Protein AF-A0A2S2QK83-F1 (afdb_monomer)

Secondary structure (DSSP, 8-state):
-PPPPSEE-TTSSSEE--S----EEEE------TT--EEEEEEEP-STTTS--GGG---HHHHTTT-EEEEE----HHHHH---SBTTB-S-HHHHHHHHHHHHHHHHGGGGTEEEEEEEEEEETHHHHHHHHHHTSGGGTTT-SEEEEES--TTSTTTS-S-HHHHHHHHHHHTT---SSHHHHHHHHHHS-HHHHHHHHTTT--

Radius of gyration: 18.05 Å; Cα contacts (8 Å, |Δi|>4): 424; chains: 1; bounding box: 42×38×53 Å

Solvent-accessible surface area (backbone atoms only — not comparable to full-atom values): 11152 Å² total; per-residue (Å²): 134,68,49,34,33,50,21,67,31,95,86,68,82,50,74,42,59,32,90,82,15,87,38,70,48,82,42,59,54,84,85,86,64,93,86,54,69,22,44,27,41,37,37,33,52,30,47,66,56,38,44,64,41,40,84,81,62,83,56,62,75,52,22,75,67,63,23,31,36,33,31,37,36,45,48,23,38,65,83,9,48,50,23,72,78,41,89,93,38,63,34,51,49,20,59,52,38,45,46,52,50,48,50,50,42,41,76,50,31,53,85,65,39,25,25,46,79,38,22,31,36,23,20,34,33,36,10,4,9,48,36,49,50,44,72,76,32,79,88,42,64,88,45,53,65,48,72,48,62,38,83,36,35,66,83,37,85,69,48,54,78,91,53,46,63,56,56,34,51,52,51,30,53,75,70,71,28,70,58,99,42,73,68,56,22,51,52,45,57,70,71,51,55,69,65,62,56,51,63,52,38,71,80,72,70,122

Nearest PDB structures (foldseek):
  5oj6-assembly1_A  TM=9.599E-01  e=4.722E-18  Homo sapiens
  7mp4-assembly8_H  TM=9.398E-01  e=8.426E-18  Epiphyas postvittana
  5thm-assembly1_A  TM=9.264E-01  e=1.603E-17  Drosophila melanogaster
  3vkf-assembly2_A  TM=9.448E-01  e=4.487E-17  Rattus norvegicus
  1k4y-assembly1_A  TM=9.506E-01  e=1.732E-16  Oryctolagus cuniculus

pLDDT: mean 92.8, std 8.16, range [45.31, 98.62]

Organism: NCBI:txid143950

InterPro domains:
  IPR002018 Carboxylesterase, type B [PF00135] (2-203)
  IPR019819 Carboxylesterase type B, conserved site [PS00941] (19-29)
  IPR029058 Alpha/Beta hydrolase fold [G3DSA:3.40.50.1820] (1-206)
  IPR029058 Alpha/Beta hydrolase fold [SSF53474] (1-200)

Sequence (206 aa):
YGPPCPQLSPDGNGIIG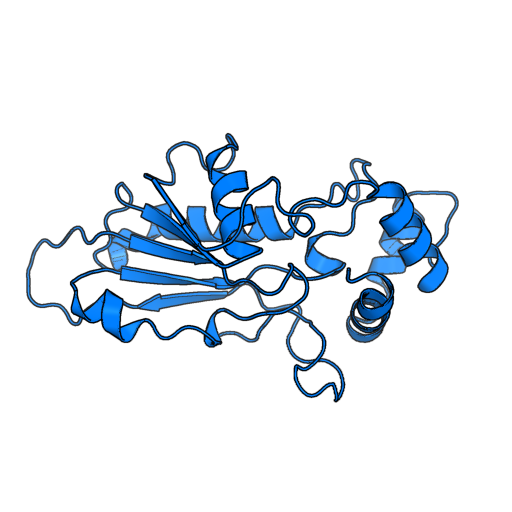SEDCLFLNVFTPLAKQNNSNLPVFVWIHGGGFHSGSALQYGPYHLVKNNMIVVTIQYRLGSLGWLTSNFKDLPGNVGLFDMRAAVKWVNEYINYFNGDPERIVLSGQGSGASAATLMAMSDFTKGMISGIFAMSGSPLSAFAVDPEPKNTYSNMTTLLGCEQSSSLETIRCLQMLSTQSVINSDSKFQV

Mean predicted aligned error: 4.22 Å

Structure (mmCIF, N/CA/C/O backbone):
data_AF-A0A2S2QK83-F1
#
_entry.id   AF-A0A2S2QK83-F1
#
loop_
_atom_site.group_PDB
_atom_site.id
_atom_site.type_symbol
_atom_site.label_atom_id
_atom_site.label_alt_id
_atom_site.label_comp_id
_atom_site.label_asym_id
_atom_site.label_entity_id
_atom_site.label_seq_id
_atom_site.pdbx_PDB_ins_code
_atom_site.Cartn_x
_atom_site.Cartn_y
_atom_site.Cartn_z
_atom_site.occupancy
_atom_site.B_iso_or_equiv
_atom_site.auth_seq_id
_atom_site.auth_comp_id
_atom_site.auth_asym_id
_atom_site.auth_atom_id
_atom_site.pdbx_PDB_model_num
ATOM 1 N N . TYR A 1 1 ? -12.931 -12.619 1.834 1.00 86.38 1 TYR A N 1
ATOM 2 C CA . TYR A 1 1 ? -11.636 -12.000 1.510 1.00 86.38 1 TYR A CA 1
ATOM 3 C C . TYR A 1 1 ? -11.540 -11.842 0.008 1.00 86.38 1 TYR A C 1
ATOM 5 O O . TYR A 1 1 ? -11.893 -12.787 -0.689 1.00 86.38 1 TYR A O 1
ATOM 13 N N . GLY A 1 2 ? -11.110 -10.676 -0.474 1.00 92.50 2 GLY A N 1
ATOM 14 C CA . GLY A 1 2 ? -10.733 -10.512 -1.880 1.00 92.50 2 GLY A CA 1
ATOM 15 C C . GLY A 1 2 ? -9.416 -11.233 -2.205 1.00 92.50 2 GLY A C 1
ATOM 16 O O . GLY A 1 2 ? -8.691 -11.616 -1.276 1.00 92.50 2 GLY A O 1
ATOM 17 N N . PRO A 1 3 ? -9.100 -11.439 -3.494 1.00 96.12 3 PRO A N 1
ATOM 18 C CA . PRO A 1 3 ? -7.823 -12.015 -3.905 1.00 96.12 3 PRO A CA 1
ATOM 19 C C . PRO A 1 3 ? -6.648 -11.086 -3.533 1.00 96.12 3 PRO A C 1
ATOM 21 O O . PRO A 1 3 ? -6.842 -9.883 -3.334 1.00 96.12 3 PRO A O 1
ATOM 24 N N . PRO A 1 4 ? -5.415 -11.612 -3.414 1.00 97.06 4 PRO A N 1
ATOM 25 C CA . PRO A 1 4 ? -4.228 -10.765 -3.382 1.00 97.06 4 PRO A CA 1
ATOM 26 C C . PRO A 1 4 ? -4.029 -10.048 -4.721 1.00 97.06 4 PRO A C 1
ATOM 28 O O . PRO A 1 4 ? -4.500 -10.518 -5.759 1.00 97.06 4 PRO A O 1
ATOM 31 N N . CYS A 1 5 ? -3.289 -8.939 -4.702 1.00 98.12 5 CYS A N 1
ATOM 32 C CA . CYS A 1 5 ? -2.813 -8.329 -5.941 1.00 98.12 5 CYS A CA 1
ATOM 33 C C . CYS A 1 5 ? -1.801 -9.246 -6.644 1.00 98.12 5 CYS A C 1
ATOM 35 O O . CYS A 1 5 ? -1.173 -10.072 -5.964 1.00 98.12 5 CYS A O 1
ATOM 37 N N . PRO A 1 6 ? -1.646 -9.127 -7.978 1.00 97.50 6 PRO A N 1
ATOM 38 C CA . PRO A 1 6 ? -0.831 -10.044 -8.759 1.00 97.50 6 PRO A CA 1
ATOM 39 C C . PRO A 1 6 ? 0.610 -10.061 -8.259 1.00 97.50 6 PRO A C 1
ATOM 41 O O . PRO A 1 6 ? 1.216 -9.009 -8.061 1.00 97.50 6 PRO A O 1
ATOM 44 N N . GLN A 1 7 ? 1.134 -11.257 -8.023 1.00 96.06 7 GLN A N 1
ATOM 45 C CA . GLN A 1 7 ? 2.475 -11.473 -7.486 1.00 96.06 7 GLN A CA 1
ATOM 46 C C . GLN A 1 7 ? 2.947 -12.893 -7.801 1.00 96.06 7 GLN A C 1
ATOM 48 O O . GLN A 1 7 ? 2.140 -13.775 -8.111 1.00 96.06 7 GLN A O 1
ATOM 53 N N . LEU A 1 8 ? 4.251 -13.131 -7.685 1.00 93.81 8 LEU A N 1
ATOM 54 C CA . LEU A 1 8 ? 4.794 -14.485 -7.755 1.00 93.81 8 LEU A CA 1
ATOM 55 C C . LEU A 1 8 ? 4.247 -15.328 -6.602 1.00 93.81 8 LEU A C 1
ATOM 57 O O . LEU A 1 8 ? 4.143 -14.865 -5.464 1.00 93.81 8 LEU A O 1
ATOM 61 N N . SER A 1 9 ? 3.898 -16.573 -6.905 1.00 90.94 9 SER A N 1
ATOM 62 C CA . SER A 1 9 ? 3.461 -17.522 -5.894 1.00 90.94 9 SER A CA 1
ATOM 63 C C . SER A 1 9 ? 4.592 -17.778 -4.888 1.00 90.94 9 SER A C 1
ATOM 65 O O . SER A 1 9 ? 5.737 -17.960 -5.309 1.00 90.94 9 SER A O 1
ATOM 67 N N . PRO A 1 10 ? 4.311 -17.847 -3.573 1.00 84.94 10 PRO A N 1
ATOM 68 C CA . PRO A 1 10 ? 5.330 -18.135 -2.562 1.00 84.94 10 PRO A CA 1
ATOM 69 C C . PRO A 1 10 ? 6.070 -19.466 -2.760 1.00 84.94 10 PRO A C 1
ATOM 71 O O . PRO A 1 10 ? 7.199 -19.610 -2.302 1.00 84.94 10 PRO A O 1
ATOM 74 N N . ASP A 1 11 ? 5.448 -20.441 -3.428 1.00 86.25 11 ASP A N 1
ATOM 75 C CA . ASP A 1 11 ? 6.056 -21.733 -3.770 1.00 86.25 11 ASP A CA 1
ATOM 76 C C . ASP A 1 11 ? 6.866 -21.702 -5.082 1.00 86.25 11 ASP A C 1
ATOM 78 O O . ASP A 1 11 ? 7.409 -22.723 -5.497 1.00 86.25 11 ASP A O 1
ATOM 82 N N . GLY A 1 12 ? 6.944 -20.541 -5.741 1.00 80.81 12 GLY A N 1
ATOM 83 C CA . GLY A 1 12 ? 7.630 -20.342 -7.016 1.00 80.81 12 GLY A CA 1
ATOM 84 C C . GLY A 1 12 ? 6.879 -20.879 -8.239 1.00 80.81 12 GLY A C 1
ATOM 85 O O . GLY A 1 12 ? 7.367 -20.723 -9.358 1.00 80.81 12 GLY A O 1
ATOM 86 N N . ASN A 1 13 ? 5.691 -21.470 -8.073 1.00 84.25 13 ASN A N 1
ATOM 87 C CA . ASN A 1 13 ? 4.960 -22.136 -9.154 1.00 84.25 13 ASN A CA 1
ATOM 88 C C . ASN A 1 13 ? 4.002 -21.187 -9.887 1.00 84.25 13 ASN A C 1
ATOM 90 O O . ASN A 1 13 ? 2.798 -21.425 -9.979 1.00 84.25 13 ASN A O 1
ATOM 94 N N . GLY A 1 14 ? 4.547 -20.106 -10.443 1.00 89.88 14 GLY A N 1
ATOM 95 C CA . GLY A 1 14 ? 3.805 -19.162 -11.280 1.00 89.88 14 GLY A CA 1
ATOM 96 C C . GLY A 1 14 ? 3.303 -17.936 -10.524 1.00 89.88 14 GLY A C 1
ATOM 97 O O . GLY A 1 14 ? 3.955 -17.454 -9.600 1.00 89.88 14 GLY A O 1
ATOM 98 N N . ILE A 1 15 ? 2.170 -17.391 -10.966 1.00 93.31 15 ILE A N 1
ATOM 99 C CA . ILE A 1 15 ? 1.588 -16.152 -10.441 1.00 93.31 15 ILE A CA 1
ATOM 100 C C . ILE A 1 15 ? 0.238 -16.438 -9.806 1.00 93.31 15 ILE A C 1
ATOM 102 O O . ILE A 1 15 ? -0.551 -17.237 -10.309 1.00 93.31 15 ILE A O 1
ATOM 106 N N . ILE A 1 16 ? -0.022 -15.740 -8.708 1.00 95.44 16 ILE A N 1
ATOM 107 C CA . ILE A 1 16 ? -1.300 -15.741 -8.005 1.00 95.44 16 ILE A CA 1
ATOM 108 C C . ILE A 1 16 ? -1.876 -14.327 -7.954 1.00 95.44 16 ILE A C 1
ATOM 110 O O . ILE A 1 16 ? -1.157 -13.341 -8.115 1.00 95.44 16 ILE A O 1
ATOM 114 N N . GLY A 1 17 ? -3.170 -14.234 -7.653 1.00 96.00 17 GLY A N 1
ATOM 115 C CA . GLY A 1 17 ? -3.865 -12.964 -7.462 1.00 96.00 17 GLY A CA 1
ATOM 116 C C . GLY A 1 17 ? -4.645 -12.493 -8.684 1.00 96.00 17 GLY A C 1
ATOM 117 O O . GLY A 1 17 ? -4.816 -13.224 -9.657 1.00 96.00 17 GLY A O 1
ATOM 118 N N . SER A 1 18 ? -5.172 -11.277 -8.587 1.00 97.44 18 SER A N 1
ATOM 119 C CA . SER A 1 18 ? -6.015 -10.627 -9.596 1.00 97.44 18 SER A CA 1
ATOM 120 C C . SER A 1 18 ? -5.720 -9.132 -9.611 1.00 97.44 18 SER A C 1
ATOM 122 O O . SER A 1 18 ? -5.428 -8.576 -8.560 1.00 97.44 18 SER A O 1
ATOM 124 N N . GLU A 1 19 ? -5.812 -8.460 -10.760 1.00 97.56 19 GLU A N 1
ATOM 125 C CA . GLU A 1 19 ? -5.751 -6.987 -10.794 1.00 97.56 19 GLU A CA 1
ATOM 126 C C . GLU A 1 19 ? -6.958 -6.343 -10.095 1.00 97.56 19 GLU A C 1
ATOM 128 O O . GLU A 1 19 ? -6.837 -5.268 -9.508 1.00 97.56 19 GLU A O 1
ATOM 133 N N . ASP A 1 20 ? -8.097 -7.041 -10.062 1.00 98.12 20 ASP A N 1
ATOM 134 C CA . ASP A 1 20 ? -9.201 -6.718 -9.160 1.00 98.12 20 ASP A CA 1
ATOM 135 C C . ASP A 1 20 ? -8.871 -7.226 -7.746 1.00 98.12 20 ASP A C 1
ATOM 137 O O . ASP A 1 20 ? -9.292 -8.312 -7.343 1.00 98.12 20 ASP A O 1
ATOM 141 N N . CYS A 1 21 ? -8.026 -6.479 -7.028 1.00 98.31 21 CYS A N 1
ATOM 142 C CA . CYS A 1 21 ? -7.519 -6.838 -5.697 1.00 98.31 21 CYS A CA 1
ATOM 143 C C . CYS A 1 21 ? -7.703 -5.768 -4.619 1.00 98.31 21 CYS A C 1
ATOM 145 O O . CYS A 1 21 ? -7.339 -6.015 -3.468 1.00 98.31 21 CYS A O 1
ATOM 147 N N . LEU A 1 22 ? -8.247 -4.592 -4.943 1.00 98.50 22 LEU A N 1
ATOM 148 C CA . LEU A 1 22 ? -8.358 -3.471 -4.003 1.00 98.50 22 LEU A CA 1
ATOM 149 C C . LEU A 1 22 ? -9.520 -3.664 -3.018 1.00 98.50 22 LEU A C 1
ATOM 151 O O . LEU A 1 22 ? -10.522 -2.955 -3.034 1.00 98.50 22 LEU A O 1
ATOM 155 N N . PHE A 1 23 ? -9.354 -4.647 -2.136 1.00 98.19 23 PHE A N 1
ATOM 156 C CA . PHE A 1 23 ? -10.279 -5.002 -1.071 1.00 98.19 23 PHE A CA 1
ATOM 157 C C . PHE A 1 23 ? -9.683 -4.683 0.302 1.00 98.19 23 PHE A C 1
ATOM 159 O O . PHE A 1 23 ? -8.468 -4.659 0.505 1.00 98.19 23 PHE A O 1
ATOM 166 N N . LEU A 1 24 ? -10.565 -4.524 1.283 1.00 98.38 24 LEU A N 1
ATOM 167 C CA . LEU A 1 24 ? -10.221 -4.506 2.699 1.00 98.38 24 LEU A CA 1
ATOM 168 C C . LEU A 1 24 ? -11.145 -5.449 3.468 1.00 98.38 24 LEU A C 1
ATOM 170 O O . LEU A 1 24 ? -12.244 -5.769 3.013 1.00 98.38 24 LEU A O 1
ATOM 174 N N . ASN A 1 25 ? -10.700 -5.898 4.636 1.00 97.69 25 ASN A N 1
ATOM 175 C CA . ASN A 1 25 ? -11.515 -6.689 5.558 1.00 97.69 25 ASN A CA 1
ATOM 176 C C . ASN A 1 25 ? -11.633 -5.930 6.875 1.00 97.69 25 ASN A C 1
ATOM 178 O O . ASN A 1 25 ? -10.626 -5.421 7.365 1.00 97.69 25 ASN A O 1
ATOM 182 N N . VAL A 1 26 ? -12.834 -5.891 7.449 1.00 97.19 26 VAL A N 1
ATOM 183 C CA . VAL A 1 26 ? -13.102 -5.262 8.747 1.00 97.19 26 VAL A CA 1
ATOM 184 C C . VAL A 1 26 ? -13.453 -6.343 9.758 1.00 97.19 26 VAL A C 1
ATOM 186 O O . VAL A 1 26 ? -14.357 -7.147 9.533 1.00 97.19 26 VAL A O 1
ATOM 189 N N . PHE A 1 27 ? -12.752 -6.345 10.885 1.00 96.38 27 PHE A N 1
ATOM 190 C CA . PHE A 1 27 ? -12.992 -7.249 11.999 1.00 96.38 27 PHE A CA 1
ATOM 191 C C . PHE A 1 27 ? -13.331 -6.436 13.238 1.00 96.38 27 PHE A C 1
ATOM 193 O O . PHE A 1 27 ? -12.545 -5.600 13.679 1.00 96.38 27 PHE A O 1
ATOM 200 N N . THR A 1 28 ? -14.508 -6.692 13.796 1.00 93.88 28 THR A N 1
ATOM 201 C CA . THR A 1 28 ? -15.067 -5.950 14.927 1.00 93.88 28 THR A CA 1
ATOM 202 C C . THR A 1 28 ? -15.511 -6.935 16.014 1.00 93.88 28 THR A C 1
ATOM 204 O O . THR A 1 28 ? -15.938 -8.048 15.681 1.00 93.88 28 THR A O 1
ATOM 207 N N . PRO A 1 29 ? -15.366 -6.606 17.310 1.00 90.81 29 PRO A N 1
ATOM 208 C CA . PRO A 1 29 ? -15.845 -7.468 18.385 1.00 90.81 29 PRO A CA 1
ATOM 209 C C . PRO A 1 29 ? -17.369 -7.633 18.327 1.00 90.81 29 PRO A C 1
ATOM 211 O O . PRO A 1 29 ? -18.103 -6.710 17.978 1.00 90.81 29 PRO A O 1
ATOM 214 N N . LEU A 1 30 ? -17.859 -8.818 18.709 1.00 80.75 30 LEU A N 1
ATOM 215 C CA . LEU A 1 30 ? -19.296 -9.069 18.837 1.00 80.75 30 LEU A CA 1
ATOM 216 C C . LEU A 1 30 ? -19.862 -8.149 19.926 1.00 80.75 30 LEU A C 1
ATOM 218 O O . LEU A 1 30 ? -19.470 -8.244 21.090 1.00 80.75 30 LEU A O 1
ATOM 222 N N . ALA A 1 31 ? -20.751 -7.244 19.519 1.00 65.06 31 ALA A N 1
ATOM 223 C CA . ALA A 1 31 ? -21.251 -6.144 20.329 1.00 65.06 31 ALA A CA 1
ATOM 224 C C . ALA A 1 31 ? -21.718 -6.594 21.726 1.00 65.06 31 ALA A C 1
ATOM 226 O O . ALA A 1 31 ? -22.702 -7.315 21.883 1.00 65.06 31 ALA A O 1
ATOM 227 N N . LYS A 1 32 ? -21.033 -6.102 22.760 1.00 58.62 32 LYS A N 1
ATOM 228 C CA . LYS A 1 32 ? -21.568 -5.986 24.119 1.00 58.62 32 LYS A CA 1
ATOM 229 C C . LYS A 1 32 ? -21.304 -4.576 24.627 1.00 58.62 32 LYS A C 1
ATOM 231 O O . LYS A 1 32 ? -20.498 -4.421 25.532 1.00 58.62 32 LYS A O 1
ATOM 236 N N . GLN A 1 33 ? -21.934 -3.568 24.022 1.00 56.81 33 GLN A N 1
ATOM 237 C CA . GLN A 1 33 ? -22.392 -2.339 24.690 1.00 56.81 33 GLN A CA 1
ATOM 238 C C . GLN A 1 33 ? -22.900 -1.313 23.672 1.00 56.81 33 GLN A C 1
ATOM 240 O O . GLN A 1 33 ? -22.302 -1.099 22.623 1.00 56.81 33 GLN A O 1
ATOM 245 N N . ASN A 1 34 ? -24.003 -0.660 24.030 1.00 57.28 34 ASN A N 1
ATOM 246 C CA . ASN A 1 34 ? -24.437 0.587 23.415 1.00 57.28 34 ASN A CA 1
ATOM 247 C C . ASN A 1 34 ? -23.357 1.655 23.701 1.00 57.28 34 ASN A C 1
ATOM 249 O O . ASN A 1 34 ? -23.015 1.835 24.868 1.00 57.28 34 ASN A O 1
ATOM 253 N N . ASN A 1 35 ? -22.859 2.349 22.667 1.00 59.59 35 ASN A N 1
ATOM 254 C CA . ASN A 1 35 ? -21.873 3.457 22.706 1.00 59.59 35 ASN A CA 1
ATOM 255 C C . ASN A 1 35 ? -20.370 3.108 22.687 1.00 59.59 35 ASN A C 1
ATOM 257 O O . ASN A 1 35 ? -19.592 3.730 23.411 1.00 59.59 35 ASN A O 1
ATOM 261 N N . SER A 1 36 ? -19.904 2.174 21.860 1.00 70.38 36 SER A N 1
ATOM 262 C CA . SER A 1 36 ? -18.454 1.965 21.729 1.00 70.38 36 SER A CA 1
ATOM 263 C C . SER A 1 36 ? -17.873 2.688 20.509 1.00 70.38 36 SER A C 1
ATOM 265 O O . SER A 1 36 ? -18.043 2.218 19.395 1.00 70.38 36 SER A O 1
ATOM 267 N N . ASN A 1 37 ? -17.154 3.792 20.737 1.00 88.31 37 ASN A N 1
ATOM 268 C CA . ASN A 1 37 ? -16.218 4.422 19.795 1.00 88.31 37 ASN A CA 1
ATOM 269 C C . ASN A 1 37 ? -14.883 3.659 19.855 1.00 88.31 37 ASN A C 1
ATOM 271 O O . ASN A 1 37 ? -13.965 4.061 20.573 1.00 88.31 37 ASN A O 1
ATOM 275 N N . LEU A 1 38 ? -14.779 2.498 19.206 1.00 94.44 38 LEU A N 1
ATOM 276 C CA . LEU A 1 38 ? -13.613 1.613 19.340 1.00 94.44 38 LEU A CA 1
ATOM 277 C C . LEU A 1 38 ? -12.383 2.151 18.594 1.00 94.44 38 LEU A C 1
ATOM 279 O O . LEU A 1 38 ? -12.529 2.725 17.517 1.00 94.44 38 LEU A O 1
ATOM 283 N N . PRO A 1 39 ? -11.160 1.948 19.120 1.00 96.25 39 PRO A N 1
ATOM 284 C CA . PRO A 1 39 ? -9.955 2.326 18.398 1.00 96.25 39 PRO A CA 1
ATOM 285 C C . PRO A 1 39 ? -9.806 1.428 17.165 1.00 96.25 39 PRO A C 1
ATOM 287 O O . PRO A 1 39 ? -10.118 0.231 17.208 1.00 96.25 39 PRO A O 1
ATOM 290 N N . VAL A 1 40 ? -9.319 2.008 16.074 1.00 98.19 40 VAL A N 1
ATOM 291 C CA . VAL A 1 40 ? -9.239 1.346 14.772 1.00 98.19 40 VAL A CA 1
ATOM 292 C C . VAL A 1 40 ? -7.779 1.135 14.408 1.00 98.19 40 VAL A C 1
ATOM 294 O O . VAL A 1 40 ? -6.996 2.076 14.330 1.00 98.19 40 VAL A O 1
ATOM 297 N N . PHE A 1 41 ? -7.413 -0.116 14.169 1.00 98.12 41 PHE A N 1
ATOM 298 C CA . PHE A 1 41 ? -6.076 -0.533 13.784 1.00 98.12 41 PHE A CA 1
ATOM 299 C C . PHE A 1 41 ? -6.078 -0.936 12.310 1.00 98.12 41 PHE A C 1
ATOM 301 O O . PHE A 1 41 ? -6.591 -1.998 11.950 1.00 98.12 41 PHE A O 1
ATOM 308 N N . VAL A 1 42 ? -5.525 -0.082 11.451 1.00 98.50 42 VAL A N 1
ATOM 309 C CA . VAL A 1 42 ? -5.428 -0.328 10.007 1.00 98.50 42 VAL A CA 1
ATOM 310 C C . VAL A 1 42 ? -4.084 -0.978 9.709 1.00 98.50 42 VAL A C 1
ATOM 312 O O . VAL A 1 42 ? -3.040 -0.391 9.961 1.00 98.50 42 VAL A O 1
ATOM 315 N N . TRP A 1 43 ? -4.106 -2.193 9.177 1.00 98.50 43 TRP A N 1
ATOM 316 C CA . TRP A 1 43 ? -2.939 -3.020 8.916 1.00 98.50 43 TRP A CA 1
ATOM 317 C C . TRP A 1 43 ? -2.539 -3.010 7.439 1.00 98.50 43 TRP A C 1
ATOM 319 O O . TRP A 1 43 ? -3.300 -3.461 6.578 1.00 98.50 43 TRP A O 1
ATOM 329 N N . ILE A 1 44 ? -1.311 -2.563 7.182 1.00 98.50 44 ILE A N 1
ATOM 330 C CA . ILE A 1 44 ? -0.604 -2.632 5.904 1.00 98.50 44 ILE A CA 1
ATOM 331 C C . ILE A 1 44 ? 0.367 -3.812 5.962 1.00 98.50 44 ILE A C 1
AT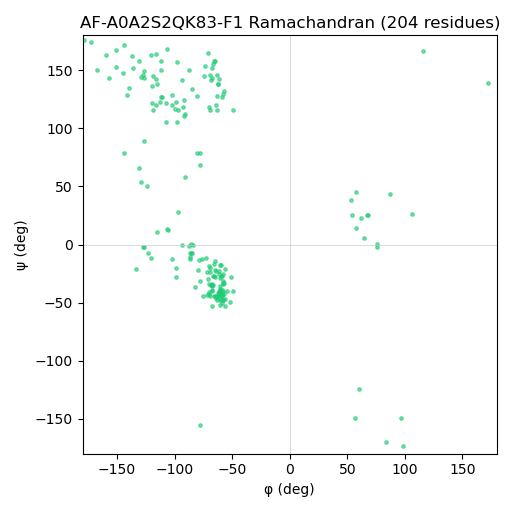OM 333 O O . ILE A 1 44 ? 1.305 -3.829 6.767 1.00 98.50 44 ILE A O 1
ATOM 337 N N . HIS A 1 45 ? 0.154 -4.804 5.101 1.00 98.12 45 HIS A N 1
ATOM 338 C CA . HIS A 1 45 ? 1.042 -5.959 5.039 1.00 98.12 45 HIS A CA 1
ATOM 339 C C . HIS A 1 45 ? 2.442 -5.599 4.519 1.00 98.12 45 HIS A C 1
ATOM 341 O O . HIS A 1 45 ? 2.614 -4.656 3.742 1.00 98.12 45 HIS A O 1
ATOM 347 N N . GLY A 1 46 ? 3.437 -6.379 4.949 1.00 96.94 46 GLY A N 1
ATOM 348 C CA . GLY A 1 46 ? 4.805 -6.330 4.430 1.00 96.94 46 GLY A CA 1
ATOM 349 C C . GLY A 1 46 ? 4.944 -7.043 3.080 1.00 96.94 46 GLY A C 1
ATOM 350 O O . GLY A 1 46 ? 3.961 -7.198 2.361 1.00 96.94 46 GLY A O 1
ATOM 351 N N . GLY A 1 47 ? 6.158 -7.508 2.766 1.00 94.56 47 GLY A N 1
ATOM 352 C CA . GLY A 1 47 ? 6.457 -8.244 1.525 1.00 94.56 47 GLY A CA 1
ATOM 353 C C . GLY A 1 47 ? 7.236 -7.445 0.476 1.00 94.56 47 GLY A C 1
ATOM 354 O O . GLY A 1 47 ? 7.108 -7.693 -0.720 1.00 94.56 47 GLY A O 1
ATOM 355 N N . GLY A 1 48 ? 8.015 -6.447 0.914 1.00 94.12 48 GLY A N 1
ATOM 356 C CA . GLY A 1 48 ? 8.943 -5.703 0.054 1.00 94.12 48 GLY A CA 1
ATOM 357 C C . GLY A 1 48 ? 8.258 -4.954 -1.088 1.00 94.12 48 GLY A C 1
ATOM 358 O O . GLY A 1 48 ? 8.883 -4.724 -2.116 1.00 94.12 48 GLY A O 1
ATOM 359 N N . PHE A 1 49 ? 6.965 -4.646 -0.933 1.00 95.69 49 PHE A N 1
ATOM 360 C CA . PHE A 1 49 ? 6.110 -4.017 -1.944 1.00 95.69 49 PHE A CA 1
ATOM 361 C C . PHE A 1 49 ? 5.849 -4.832 -3.224 1.00 95.69 49 PHE A C 1
ATOM 363 O O . PHE A 1 49 ? 5.173 -4.340 -4.127 1.00 95.69 49 PHE A O 1
ATOM 370 N N . HIS A 1 50 ? 6.305 -6.082 -3.298 1.00 94.00 50 HIS A N 1
ATOM 371 C CA . HIS A 1 50 ? 6.125 -6.965 -4.457 1.00 94.00 50 HIS A CA 1
ATOM 372 C C . HIS A 1 50 ? 5.360 -8.256 -4.134 1.00 94.00 50 HIS A C 1
ATOM 374 O O . HIS A 1 50 ? 4.949 -8.975 -5.041 1.00 94.00 50 HIS A O 1
ATOM 380 N N . SER A 1 51 ? 5.150 -8.550 -2.852 1.00 94.88 51 SER A N 1
ATOM 381 C CA . SER A 1 51 ? 4.379 -9.698 -2.383 1.00 94.88 51 SER A CA 1
ATOM 382 C C . SER A 1 51 ? 3.591 -9.354 -1.116 1.00 94.88 51 SER A C 1
ATOM 384 O O . SER A 1 51 ? 3.756 -8.284 -0.529 1.00 94.88 51 SER A O 1
ATOM 386 N N . GLY A 1 52 ? 2.720 -10.266 -0.695 1.00 96.06 52 GLY A N 1
ATOM 387 C CA . GLY A 1 52 ? 1.933 -10.167 0.528 1.00 96.06 52 GLY A CA 1
ATOM 388 C C . GLY A 1 52 ? 0.431 -10.078 0.277 1.00 96.06 52 GLY A C 1
ATOM 389 O O . GLY A 1 52 ? -0.041 -9.913 -0.850 1.00 96.06 52 GLY A O 1
ATOM 390 N N . SER A 1 53 ? -0.334 -10.263 1.351 1.00 96.94 53 SER A N 1
ATOM 391 C CA . SER A 1 53 ? -1.791 -10.208 1.308 1.00 96.94 53 SER A CA 1
ATOM 392 C C . SER A 1 53 ? -2.387 -9.900 2.675 1.00 96.94 53 SER A C 1
ATOM 394 O O . SER A 1 53 ? -1.963 -10.447 3.694 1.00 96.94 53 SER A O 1
ATOM 396 N N . ALA A 1 54 ? -3.472 -9.128 2.687 1.00 95.50 54 ALA A N 1
ATOM 397 C CA . ALA A 1 54 ? -4.335 -8.917 3.847 1.00 95.50 54 ALA A CA 1
ATOM 398 C C . ALA A 1 54 ? -4.799 -10.232 4.513 1.00 95.50 54 ALA A C 1
ATOM 400 O O . ALA A 1 54 ? -5.032 -10.267 5.719 1.00 95.50 54 ALA A O 1
ATOM 401 N N . LEU A 1 55 ? -4.895 -11.322 3.743 1.00 92.81 55 LEU A N 1
ATOM 402 C CA . LEU A 1 55 ? -5.274 -12.660 4.213 1.00 92.81 55 LEU A CA 1
ATOM 403 C C . LEU A 1 55 ? -4.278 -13.302 5.189 1.00 92.81 55 LEU A C 1
ATOM 405 O O . LEU A 1 55 ? -4.659 -14.202 5.932 1.00 92.81 55 LEU A O 1
ATOM 409 N N . GLN A 1 56 ? -3.014 -12.874 5.189 1.00 92.31 56 GLN A N 1
ATOM 410 C CA . GLN A 1 56 ? -1.956 -13.504 5.989 1.00 92.31 56 GLN A CA 1
ATOM 411 C C . GLN A 1 56 ? -2.078 -13.206 7.492 1.00 92.31 56 GLN A C 1
ATOM 413 O O . GLN A 1 56 ? -1.384 -13.822 8.299 1.00 92.31 56 GLN A O 1
ATOM 418 N N . TYR A 1 57 ? -2.939 -12.261 7.881 1.00 87.56 57 TYR A N 1
ATOM 419 C CA . TYR A 1 57 ? -2.945 -11.689 9.223 1.00 87.56 57 TYR A CA 1
ATOM 420 C C . TYR A 1 57 ? -4.270 -11.948 9.938 1.00 87.56 57 TYR A C 1
ATOM 422 O O . TYR A 1 57 ? -5.331 -11.463 9.545 1.00 87.56 57 TYR A O 1
ATOM 430 N N . GLY A 1 58 ? -4.192 -12.717 11.025 1.00 88.06 58 GLY A N 1
ATOM 431 C CA . GLY A 1 58 ? -5.329 -13.029 11.884 1.00 88.06 58 GLY A CA 1
ATOM 432 C C . GLY A 1 58 ? -5.631 -11.893 12.876 1.00 88.06 58 GLY A C 1
ATOM 433 O O . GLY A 1 58 ? -4.746 -11.499 13.633 1.00 88.06 58 GLY A O 1
ATOM 434 N N . PRO A 1 59 ? -6.878 -11.401 12.964 1.00 92.94 59 PRO A N 1
ATOM 435 C CA . PRO A 1 59 ? -7.240 -10.246 13.797 1.00 92.94 59 PRO A CA 1
ATOM 436 C C . PRO A 1 59 ? -7.586 -10.620 15.250 1.00 92.94 59 PRO A C 1
ATOM 438 O O . PRO A 1 59 ? -7.809 -9.742 16.083 1.00 92.94 59 PRO A O 1
ATOM 441 N N . TYR A 1 60 ? -7.673 -11.921 15.559 1.00 91.69 60 TYR A N 1
ATOM 442 C CA . TYR A 1 60 ? -8.352 -12.457 16.744 1.00 91.69 60 TYR A CA 1
ATOM 443 C C . TYR A 1 60 ? -7.909 -11.812 18.063 1.00 91.69 60 TYR A C 1
ATOM 445 O O . TYR A 1 60 ? -8.745 -11.381 18.858 1.00 91.69 60 TYR A O 1
ATOM 453 N N . HIS A 1 61 ? -6.599 -11.717 18.297 1.00 92.50 61 HIS A N 1
ATOM 454 C CA . HIS A 1 61 ? -6.071 -11.211 19.563 1.00 92.50 61 HIS A CA 1
ATOM 455 C C . HIS A 1 61 ? -6.338 -9.718 19.770 1.00 92.50 61 HIS A C 1
ATOM 457 O O . HIS A 1 61 ? -6.605 -9.311 20.896 1.00 92.50 61 HIS A O 1
ATOM 463 N N . LEU A 1 62 ? -6.318 -8.909 18.709 1.00 94.19 62 LEU A N 1
ATOM 464 C CA . LEU A 1 62 ? -6.615 -7.477 18.800 1.00 94.19 62 LEU A CA 1
ATOM 465 C C . LEU A 1 62 ? -8.118 -7.240 18.970 1.00 94.19 62 LEU A C 1
ATOM 467 O O . LEU A 1 62 ? -8.531 -6.499 19.858 1.00 94.19 62 LEU A O 1
ATOM 471 N N . VAL A 1 63 ? -8.943 -7.953 18.199 1.00 94.31 63 VAL A N 1
ATOM 472 C CA . VAL A 1 63 ? -10.407 -7.859 18.290 1.00 94.31 63 VAL A CA 1
ATOM 473 C C . VAL A 1 63 ? -10.914 -8.257 19.677 1.00 94.31 63 VAL A C 1
ATOM 475 O O . VAL A 1 63 ? -11.782 -7.586 20.234 1.00 94.31 63 VAL A O 1
ATOM 478 N N . LYS A 1 64 ? -10.324 -9.290 20.295 1.00 91.88 64 LYS A N 1
ATOM 479 C CA . LYS A 1 64 ? -10.646 -9.711 21.671 1.00 91.88 64 LYS A CA 1
ATOM 480 C C . LYS A 1 64 ? -10.358 -8.628 22.723 1.00 91.88 64 LYS A C 1
ATOM 482 O O . LYS A 1 64 ? -10.960 -8.658 23.791 1.00 91.88 64 LYS A O 1
ATOM 487 N N . ASN A 1 65 ? -9.475 -7.677 22.423 1.00 91.50 65 ASN A N 1
ATOM 488 C CA . ASN A 1 65 ? -9.138 -6.545 23.288 1.00 91.50 65 ASN A CA 1
ATOM 489 C C . ASN A 1 65 ? -9.918 -5.265 22.924 1.00 91.50 65 ASN A C 1
ATOM 491 O O . ASN A 1 65 ? -9.441 -4.163 23.174 1.00 91.50 65 ASN A O 1
ATOM 495 N N . ASN A 1 66 ? -11.126 -5.400 22.359 1.00 91.38 66 ASN A N 1
ATOM 496 C CA . ASN A 1 66 ? -12.008 -4.284 21.996 1.00 91.38 66 ASN A CA 1
ATOM 497 C C . 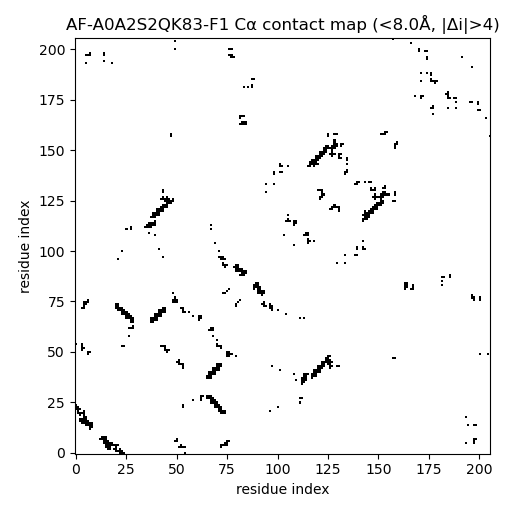ASN A 1 66 ? -11.361 -3.287 21.022 1.00 91.38 66 ASN A C 1
ATOM 499 O O . ASN A 1 66 ? -11.459 -2.075 21.196 1.00 91.38 66 ASN A O 1
ATOM 503 N N . MET A 1 67 ? -10.698 -3.802 19.989 1.00 93.38 67 MET A N 1
ATOM 504 C CA . MET A 1 67 ? -10.173 -2.999 18.886 1.00 93.38 67 MET A CA 1
ATOM 505 C C . MET A 1 67 ? -10.816 -3.443 17.578 1.00 93.38 67 MET A C 1
ATOM 507 O O . MET A 1 67 ? -11.051 -4.635 17.374 1.00 93.38 67 MET A O 1
ATOM 511 N N . ILE A 1 68 ? -11.062 -2.501 16.673 1.00 96.62 68 ILE A N 1
ATOM 512 C CA . ILE A 1 68 ? -11.391 -2.846 15.291 1.00 96.62 68 ILE A CA 1
ATOM 513 C C . ILE A 1 68 ? -10.090 -3.041 14.533 1.00 96.62 68 ILE A C 1
ATOM 515 O O . ILE A 1 68 ? -9.184 -2.217 14.627 1.00 96.62 68 ILE A O 1
ATOM 519 N N . VAL A 1 69 ? -10.002 -4.120 13.765 1.00 98.00 69 VAL A N 1
ATOM 520 C CA . VAL A 1 69 ? -8.873 -4.373 12.870 1.00 98.00 69 VAL A CA 1
ATOM 521 C C . VAL A 1 69 ? -9.362 -4.255 11.440 1.00 98.00 69 VAL A C 1
ATOM 523 O O . VAL A 1 69 ? -10.323 -4.921 11.058 1.00 98.00 69 VAL A O 1
ATOM 526 N N . VAL A 1 70 ? -8.684 -3.438 10.642 1.00 98.38 70 VAL A N 1
ATOM 527 C CA . VAL A 1 70 ? -8.907 -3.351 9.200 1.00 98.38 70 VAL A CA 1
ATOM 528 C C . VAL A 1 70 ? -7.643 -3.797 8.490 1.00 98.38 70 VAL A C 1
ATOM 530 O O . VAL A 1 70 ? -6.601 -3.185 8.664 1.00 98.38 70 VAL A O 1
ATOM 533 N N . THR A 1 71 ? -7.706 -4.844 7.678 1.00 98.44 71 THR A N 1
ATOM 534 C CA . THR A 1 71 ? -6.572 -5.269 6.836 1.00 98.44 71 THR A CA 1
ATOM 535 C C . THR A 1 71 ? -6.821 -4.809 5.408 1.00 98.44 71 THR A C 1
ATOM 537 O O . THR A 1 71 ? -7.892 -5.119 4.877 1.00 98.44 71 THR A O 1
ATOM 540 N N . ILE A 1 72 ? -5.867 -4.121 4.786 1.00 98.50 72 ILE A N 1
ATOM 541 C CA . ILE A 1 72 ? -6.030 -3.554 3.439 1.00 98.50 72 ILE A CA 1
ATOM 542 C C . ILE A 1 72 ? -5.135 -4.264 2.419 1.00 98.50 72 ILE A C 1
ATOM 544 O O . ILE A 1 72 ? -4.053 -4.736 2.770 1.00 98.50 72 ILE A O 1
ATOM 548 N N . GLN A 1 73 ? -5.583 -4.314 1.167 1.00 98.44 73 GLN A N 1
ATOM 549 C CA . GLN A 1 73 ? -4.752 -4.644 0.009 1.00 98.44 73 GLN A CA 1
ATOM 550 C C . GLN A 1 73 ? -4.287 -3.366 -0.697 1.00 98.44 73 GLN A C 1
ATOM 552 O O . GLN A 1 73 ? -4.927 -2.318 -0.599 1.00 98.44 73 GLN A O 1
ATOM 557 N N . TYR A 1 74 ? -3.187 -3.470 -1.434 1.00 98.56 74 TYR A N 1
ATOM 558 C CA . 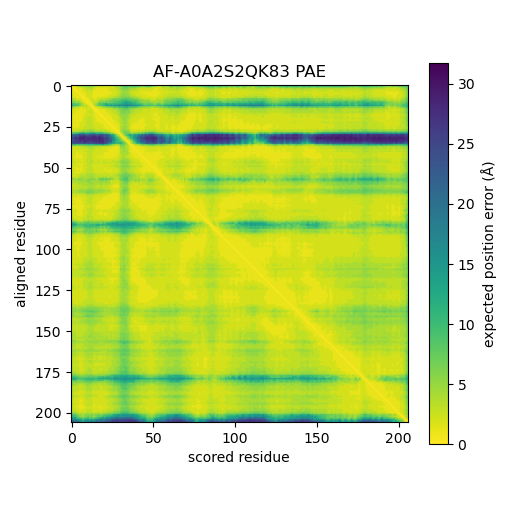TYR A 1 74 ? -2.648 -2.415 -2.290 1.00 98.56 74 TYR A CA 1
ATOM 559 C C . TYR A 1 74 ? -1.888 -3.047 -3.459 1.00 98.56 74 TYR A C 1
ATOM 561 O O . TYR A 1 74 ? -1.386 -4.166 -3.329 1.00 98.56 74 TYR A O 1
ATOM 569 N N . ARG A 1 75 ? -1.798 -2.356 -4.605 1.00 98.38 75 ARG A N 1
ATOM 570 C CA . ARG A 1 75 ? -1.069 -2.879 -5.772 1.00 98.38 75 ARG A CA 1
ATOM 571 C C . ARG A 1 75 ? 0.415 -3.094 -5.468 1.00 98.38 75 ARG A C 1
ATOM 573 O O . ARG A 1 75 ? 1.047 -2.299 -4.774 1.00 98.38 75 ARG A O 1
ATOM 580 N N . LEU A 1 76 ? 0.964 -4.166 -6.032 1.00 97.19 76 LEU A N 1
ATOM 581 C CA . LEU A 1 76 ? 2.322 -4.655 -5.787 1.00 97.19 76 LEU A CA 1
ATOM 582 C C . LEU A 1 76 ? 3.172 -4.596 -7.061 1.00 97.19 76 LEU A C 1
ATOM 584 O O . LEU A 1 76 ? 2.638 -4.478 -8.164 1.00 97.19 76 LEU A O 1
ATOM 588 N N . GLY A 1 77 ? 4.493 -4.687 -6.898 1.00 95.25 77 GLY A N 1
ATOM 589 C CA . GLY A 1 77 ? 5.447 -4.794 -8.003 1.00 95.25 77 GLY A CA 1
ATOM 590 C C . GLY A 1 77 ? 5.345 -3.636 -8.997 1.00 95.25 77 GLY A C 1
ATOM 591 O O . GLY A 1 77 ? 4.955 -2.518 -8.646 1.00 95.25 77 GLY A O 1
ATOM 592 N N . SER A 1 78 ? 5.641 -3.890 -10.266 1.00 95.12 78 SER A N 1
ATOM 593 C CA . SER A 1 78 ? 5.560 -2.843 -11.290 1.00 95.12 78 SER A CA 1
ATOM 594 C C . SER A 1 78 ? 4.160 -2.243 -11.441 1.00 95.12 78 SER A C 1
ATOM 596 O O . SER A 1 78 ? 4.037 -1.064 -11.764 1.00 95.12 78 SER A O 1
ATOM 598 N N . LEU A 1 79 ? 3.100 -2.994 -11.122 1.00 95.88 79 LEU A N 1
ATOM 599 C CA . LEU A 1 79 ? 1.724 -2.482 -11.140 1.00 95.88 79 LEU A CA 1
ATOM 600 C C . LEU A 1 79 ? 1.449 -1.452 -10.030 1.00 95.88 79 LEU A C 1
ATOM 602 O O . LEU A 1 79 ? 0.526 -0.647 -10.156 1.00 95.88 79 LEU A O 1
ATOM 606 N N . GLY A 1 80 ? 2.218 -1.491 -8.939 1.00 96.06 80 GLY A N 1
ATOM 607 C CA . GLY A 1 80 ? 2.092 -0.599 -7.785 1.00 96.06 80 GLY A CA 1
ATOM 608 C C . GLY A 1 80 ? 3.072 0.577 -7.774 1.00 96.06 80 GLY A C 1
ATOM 609 O O . GLY A 1 80 ? 2.767 1.626 -7.197 1.00 96.06 80 GLY A O 1
ATOM 610 N N . TRP A 1 81 ? 4.246 0.413 -8.389 1.00 94.69 81 TRP A N 1
ATOM 611 C CA . TRP A 1 81 ? 5.408 1.256 -8.074 1.00 94.69 81 TRP A CA 1
ATOM 612 C C . TRP A 1 81 ? 6.158 1.804 -9.287 1.00 94.69 81 TRP A C 1
ATOM 614 O O . TRP A 1 81 ? 6.834 2.824 -9.145 1.00 94.69 81 TRP A O 1
ATOM 624 N N . LEU A 1 82 ? 6.020 1.190 -10.470 1.00 93.88 82 LEU A N 1
ATOM 625 C CA . LEU A 1 82 ? 6.750 1.607 -11.668 1.00 93.88 82 LEU A CA 1
ATOM 626 C C . LEU A 1 82 ? 6.462 3.078 -11.994 1.00 93.88 82 LEU A C 1
ATOM 628 O O . LEU A 1 82 ? 5.310 3.518 -12.014 1.00 93.88 82 LEU A O 1
ATOM 632 N N . THR A 1 83 ? 7.516 3.846 -12.255 1.00 92.94 83 THR A N 1
ATOM 633 C CA . THR A 1 83 ? 7.409 5.284 -12.498 1.00 92.94 83 THR A CA 1
ATOM 634 C C . THR A 1 83 ? 8.325 5.730 -13.614 1.00 92.94 83 THR A C 1
ATOM 636 O O . THR A 1 83 ? 9.500 5.397 -13.640 1.00 92.94 83 THR A O 1
ATOM 639 N N . SER A 1 84 ? 7.794 6.549 -14.513 1.00 85.50 84 SER A N 1
ATOM 640 C CA . SER A 1 84 ? 8.601 7.250 -15.514 1.00 85.50 84 SER A CA 1
ATOM 641 C C . SER A 1 84 ? 9.194 8.555 -14.960 1.00 85.50 84 SER A C 1
ATOM 643 O O . SER A 1 84 ? 9.977 9.223 -15.631 1.00 85.50 84 SER A O 1
ATOM 645 N N . ASN A 1 85 ? 8.796 8.945 -13.740 1.00 82.25 85 ASN A N 1
ATOM 646 C CA . ASN A 1 85 ? 9.018 10.264 -13.141 1.00 82.25 85 ASN A CA 1
ATOM 647 C C . ASN A 1 85 ? 8.435 11.435 -13.971 1.00 82.25 85 ASN A C 1
ATOM 649 O O . ASN A 1 85 ? 8.745 12.601 -13.729 1.00 82.25 85 ASN A O 1
ATOM 653 N N . PHE A 1 86 ? 7.573 11.126 -14.945 1.00 81.38 86 PHE A N 1
ATOM 654 C CA . PHE A 1 86 ? 6.765 12.080 -15.699 1.00 81.38 86 PHE A CA 1
ATOM 655 C C . PHE A 1 86 ? 5.298 12.002 -15.270 1.00 81.38 86 PHE A C 1
ATOM 657 O O . PHE A 1 86 ? 4.864 11.074 -14.587 1.00 81.38 86 PHE A O 1
ATOM 664 N N . LYS A 1 87 ? 4.513 12.989 -15.711 1.00 83.56 87 LYS A N 1
ATOM 665 C CA . LYS A 1 87 ? 3.107 13.156 -15.323 1.00 83.56 87 LYS A CA 1
ATOM 666 C C . LYS A 1 87 ? 2.225 11.942 -15.646 1.00 83.56 87 LYS A C 1
ATOM 668 O O . LYS A 1 87 ? 1.289 11.678 -14.899 1.00 83.56 87 LYS A O 1
ATOM 673 N N . ASP A 1 88 ? 2.512 11.227 -16.731 1.00 84.81 88 ASP A N 1
ATOM 674 C CA . ASP A 1 88 ? 1.648 10.150 -17.232 1.00 84.81 88 ASP A CA 1
ATOM 675 C C . ASP A 1 88 ? 1.812 8.829 -16.460 1.00 84.81 88 ASP A C 1
ATOM 677 O O . ASP A 1 88 ? 0.900 8.006 -16.438 1.00 84.81 88 ASP A O 1
ATOM 681 N N . LEU A 1 89 ? 2.954 8.638 -15.789 1.00 88.00 89 LEU A N 1
ATOM 682 C CA . LEU A 1 89 ? 3.214 7.508 -14.896 1.00 88.00 89 LEU A CA 1
ATOM 683 C C . LEU A 1 89 ? 4.066 8.000 -13.713 1.00 88.00 89 LEU A C 1
ATOM 685 O O . LEU A 1 89 ? 5.286 7.808 -13.731 1.00 88.00 89 LEU A O 1
ATOM 689 N N . PRO A 1 90 ? 3.449 8.673 -12.720 1.00 88.06 90 PRO A N 1
ATOM 690 C CA . PRO A 1 90 ? 4.161 9.313 -11.613 1.00 88.06 90 PRO A CA 1
ATOM 691 C C . PRO A 1 90 ? 4.653 8.322 -10.544 1.00 88.06 90 PRO A C 1
ATOM 693 O O . PRO A 1 90 ? 5.486 8.685 -9.715 1.00 88.06 90 PRO A O 1
ATOM 696 N N . GLY A 1 91 ? 4.189 7.068 -10.571 1.00 92.12 91 GLY A N 1
ATOM 697 C CA . GLY A 1 91 ? 4.528 6.043 -9.581 1.00 92.12 91 GLY A CA 1
ATOM 698 C C . GLY A 1 91 ? 3.682 6.094 -8.317 1.00 92.12 91 GLY A C 1
ATOM 699 O O . GLY A 1 91 ? 2.686 6.815 -8.242 1.00 92.12 91 GLY A O 1
ATOM 700 N N . ASN A 1 92 ? 4.106 5.321 -7.312 1.00 94.94 92 ASN A N 1
ATOM 701 C CA . ASN A 1 92 ? 3.508 5.273 -5.972 1.00 94.94 92 ASN A CA 1
ATOM 702 C C . ASN A 1 92 ? 1.998 4.984 -5.953 1.00 94.94 92 ASN A C 1
ATOM 704 O O . ASN A 1 92 ? 1.306 5.344 -4.998 1.00 94.94 92 ASN A O 1
ATOM 708 N N . VAL A 1 93 ? 1.463 4.318 -6.981 1.00 95.88 93 VAL A N 1
ATOM 709 C CA . VAL A 1 93 ? 0.027 4.027 -7.042 1.00 95.88 93 VAL A CA 1
ATOM 710 C C . VAL A 1 93 ? -0.406 3.082 -5.920 1.00 95.88 93 VAL A C 1
ATOM 712 O O . VAL A 1 93 ? -1.510 3.241 -5.409 1.00 95.88 93 VAL A O 1
ATOM 715 N N . GLY A 1 94 ? 0.497 2.226 -5.427 1.00 97.44 94 GLY A N 1
ATOM 716 C CA . GLY A 1 94 ? 0.295 1.450 -4.202 1.00 97.44 94 GLY A CA 1
ATOM 717 C C . GLY A 1 94 ? 0.079 2.319 -2.952 1.00 97.44 94 GLY A C 1
ATOM 718 O O . GLY A 1 94 ? -0.810 2.025 -2.156 1.00 97.44 94 GLY A O 1
ATOM 719 N N . LEU A 1 95 ? 0.800 3.439 -2.788 1.00 97.19 95 LEU A N 1
ATOM 720 C CA . LEU A 1 95 ? 0.531 4.388 -1.690 1.00 97.19 95 LEU A CA 1
ATOM 721 C C . LEU A 1 95 ? -0.823 5.082 -1.863 1.00 97.19 95 LEU A C 1
ATOM 723 O O . LEU A 1 95 ? -1.519 5.334 -0.879 1.00 97.19 95 LEU A O 1
ATOM 727 N N . PHE A 1 96 ? -1.225 5.381 -3.101 1.00 97.19 96 PHE A N 1
ATOM 728 C CA . PHE A 1 96 ? -2.546 5.952 -3.363 1.00 97.19 96 PHE A CA 1
ATOM 729 C C . PHE A 1 96 ? -3.679 4.961 -3.078 1.00 97.19 96 PHE A C 1
ATOM 731 O O . PHE A 1 96 ? -4.717 5.386 -2.569 1.00 97.19 96 PHE A O 1
ATOM 738 N N . ASP A 1 97 ? -3.467 3.664 -3.308 1.00 98.56 97 ASP A N 1
ATOM 739 C CA . ASP A 1 97 ? -4.405 2.612 -2.903 1.00 98.56 97 ASP A CA 1
ATOM 740 C C . ASP A 1 97 ? -4.541 2.559 -1.378 1.00 98.56 97 ASP A C 1
ATOM 742 O O . ASP A 1 97 ? -5.653 2.590 -0.847 1.00 98.56 97 ASP A O 1
ATOM 746 N N . MET A 1 98 ? -3.413 2.568 -0.656 1.00 98.38 98 MET A N 1
ATOM 747 C CA . MET A 1 98 ? -3.417 2.591 0.810 1.00 98.38 98 MET A CA 1
ATOM 748 C C . MET A 1 98 ? -4.138 3.829 1.350 1.00 98.38 98 MET A C 1
ATOM 750 O O . MET A 1 98 ? -4.963 3.723 2.257 1.00 98.38 98 MET A O 1
ATOM 754 N N . ARG A 1 99 ? -3.887 5.006 0.765 1.00 97.94 99 ARG A N 1
ATOM 755 C CA . ARG A 1 99 ? -4.592 6.248 1.105 1.00 97.94 99 ARG A CA 1
ATOM 756 C C . ARG A 1 99 ? -6.092 6.130 0.834 1.00 97.94 99 ARG A C 1
ATOM 758 O O . ARG A 1 99 ? -6.884 6.579 1.659 1.00 97.94 99 ARG A O 1
ATOM 765 N N . ALA A 1 100 ? -6.497 5.554 -0.297 1.00 98.38 100 ALA A N 1
ATOM 766 C CA . ALA A 1 100 ? -7.908 5.351 -0.618 1.00 98.38 100 ALA A CA 1
ATOM 767 C C . ALA A 1 100 ? -8.591 4.441 0.415 1.00 98.38 100 ALA A C 1
ATOM 769 O O . ALA A 1 100 ? -9.685 4.761 0.878 1.00 98.38 100 ALA A O 1
ATOM 770 N N . ALA A 1 101 ? -7.916 3.374 0.851 1.00 98.56 101 ALA A N 1
ATOM 771 C CA . ALA A 1 101 ? -8.410 2.504 1.911 1.00 98.56 101 ALA A CA 1
ATOM 772 C C . ALA A 1 101 ? -8.495 3.229 3.266 1.00 98.56 101 ALA A C 1
ATOM 774 O O . ALA A 1 101 ? -9.514 3.132 3.942 1.00 98.56 101 ALA A O 1
ATOM 775 N N . VAL A 1 102 ? -7.478 4.009 3.652 1.00 98.38 102 VAL A N 1
ATOM 776 C CA . VAL A 1 102 ? -7.502 4.820 4.887 1.00 98.38 102 VAL A CA 1
ATOM 777 C C . VAL A 1 102 ? -8.635 5.844 4.857 1.00 98.38 102 VAL A C 1
ATOM 779 O O . VAL A 1 102 ? -9.342 5.996 5.849 1.00 98.38 102 VAL A O 1
ATOM 782 N N . LYS A 1 103 ? -8.853 6.502 3.715 1.00 98.38 103 LYS A N 1
ATOM 783 C CA . LYS A 1 103 ? -9.977 7.421 3.523 1.00 98.38 103 LYS A CA 1
ATOM 784 C C . LYS A 1 103 ? -11.312 6.698 3.709 1.00 98.38 103 LYS A C 1
ATOM 786 O O . LYS A 1 103 ? -12.165 7.189 4.437 1.00 98.38 103 LYS A O 1
ATOM 791 N N . TRP A 1 104 ? -11.475 5.523 3.100 1.00 98.62 104 TRP A N 1
ATOM 792 C CA . TRP A 1 104 ? -12.675 4.707 3.287 1.00 98.62 104 TRP A CA 1
ATOM 793 C C . TRP A 1 104 ? -12.881 4.348 4.765 1.00 98.62 104 TRP A C 1
ATOM 795 O O . TRP A 1 104 ? -13.977 4.492 5.293 1.00 98.62 104 TRP A O 1
ATOM 805 N N . VAL A 1 105 ? -11.825 3.949 5.477 1.00 98.56 105 VAL A N 1
ATOM 806 C CA . VAL A 1 105 ? -11.922 3.669 6.918 1.00 98.56 105 VAL A CA 1
ATOM 807 C C . VAL A 1 105 ? -12.365 4.920 7.677 1.00 98.56 105 VAL A C 1
ATOM 809 O O . VAL A 1 105 ? -13.309 4.851 8.454 1.00 98.56 105 VAL A O 1
ATOM 812 N N . ASN A 1 106 ? -11.750 6.073 7.425 1.00 97.88 106 ASN A N 1
ATOM 813 C CA . ASN A 1 106 ? -12.119 7.324 8.084 1.00 97.88 106 ASN A CA 1
ATOM 814 C C . ASN A 1 106 ? -13.590 7.718 7.846 1.00 97.88 106 ASN A C 1
ATOM 816 O O . ASN A 1 106 ? -14.257 8.150 8.780 1.00 97.88 106 ASN A O 1
ATOM 820 N N . GLU A 1 107 ? -14.118 7.503 6.639 1.00 97.75 107 GLU A N 1
ATOM 821 C CA . GLU A 1 107 ? -15.504 7.844 6.291 1.00 97.75 107 GLU A CA 1
ATOM 822 C C . GLU A 1 107 ? -16.547 6.836 6.813 1.00 97.75 107 GLU A C 1
ATOM 824 O O . GLU A 1 107 ? -17.676 7.234 7.103 1.00 97.75 107 GLU A O 1
ATOM 829 N N . TYR A 1 108 ? -16.201 5.546 6.934 1.00 98.00 108 TYR A N 1
ATOM 830 C CA . TYR A 1 108 ? -17.192 4.474 7.130 1.00 98.00 108 TYR A CA 1
ATOM 831 C C . TYR A 1 108 ? -16.995 3.603 8.377 1.00 98.00 108 TYR A C 1
ATOM 833 O O . TYR A 1 108 ? -17.849 2.764 8.672 1.00 98.00 108 TYR A O 1
ATOM 841 N N . ILE A 1 109 ? -15.905 3.741 9.136 1.00 97.25 109 ILE A N 1
ATOM 842 C CA . ILE A 1 109 ? -15.644 2.808 10.245 1.00 97.25 10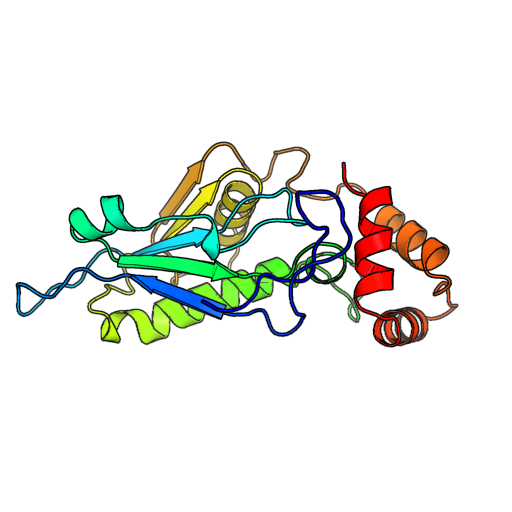9 ILE A CA 1
ATOM 843 C C . ILE A 1 109 ? -16.622 2.959 11.418 1.00 97.25 109 ILE A C 1
ATOM 845 O O . ILE A 1 109 ? -16.825 2.010 12.176 1.00 97.25 109 ILE A O 1
ATOM 849 N N . ASN A 1 110 ? -17.298 4.103 11.529 1.00 94.94 110 ASN A N 1
ATOM 850 C CA . ASN A 1 110 ? -18.371 4.328 12.500 1.00 94.94 110 ASN A CA 1
ATOM 851 C C . ASN A 1 110 ? -19.527 3.321 12.358 1.00 94.94 110 ASN A C 1
ATOM 853 O O . ASN A 1 110 ? -20.065 2.872 13.368 1.00 94.94 110 ASN A O 1
ATOM 857 N N . TYR A 1 111 ? -19.844 2.868 11.139 1.00 93.94 111 TYR A N 1
ATOM 858 C CA . TYR A 1 111 ? -20.842 1.819 10.891 1.00 93.94 111 TYR A CA 1
ATOM 859 C C . TYR A 1 111 ? -20.440 0.455 11.474 1.00 93.94 111 TYR A C 1
ATOM 861 O O . TYR A 1 111 ? -21.279 -0.433 11.612 1.00 93.94 111 TYR A O 1
ATOM 869 N N . PHE A 1 112 ? -19.171 0.292 11.852 1.00 93.75 112 PHE A N 1
ATOM 870 C CA . PHE A 1 112 ? -18.625 -0.899 12.500 1.00 93.75 112 PHE A CA 1
ATOM 871 C C . PHE A 1 112 ? -18.343 -0.682 13.996 1.00 93.75 112 PHE A C 1
ATOM 873 O O . PHE A 1 112 ? -17.696 -1.533 14.613 1.00 93.75 112 PHE A O 1
ATOM 880 N N . ASN A 1 113 ? -18.849 0.416 14.580 1.00 92.94 113 ASN A N 1
ATOM 881 C CA . ASN A 1 113 ? -18.560 0.913 15.934 1.00 92.94 113 ASN A CA 1
ATOM 882 C C . ASN A 1 113 ? -17.115 1.410 16.122 1.00 92.94 113 ASN A C 1
ATOM 884 O O . ASN A 1 113 ? -16.559 1.358 17.218 1.00 92.94 113 ASN A O 1
ATOM 888 N N . GLY A 1 114 ? -16.464 1.841 15.043 1.00 95.44 114 GLY A N 1
ATOM 889 C CA . GLY A 1 114 ? -15.135 2.438 15.096 1.00 95.44 114 GLY A CA 1
ATOM 890 C C . GLY A 1 114 ? -15.183 3.934 15.335 1.00 95.44 114 GLY A C 1
ATOM 891 O O . GLY A 1 114 ? -16.106 4.620 14.907 1.00 95.44 114 GLY A O 1
ATOM 892 N N . ASP A 1 115 ? -14.150 4.438 15.987 1.00 96.06 115 ASP A N 1
ATOM 893 C CA . ASP A 1 115 ? -13.913 5.859 16.167 1.00 96.06 115 ASP A CA 1
ATOM 894 C C . ASP A 1 115 ? -13.028 6.391 15.026 1.00 96.06 115 ASP A C 1
ATOM 896 O O . ASP A 1 115 ? -11.841 6.040 14.971 1.00 96.06 115 ASP A O 1
ATOM 900 N N . PRO A 1 116 ? -13.560 7.218 14.106 1.00 96.56 116 PRO A N 1
ATOM 901 C CA . PRO A 1 116 ? -12.774 7.761 13.001 1.00 96.56 116 PRO A CA 1
ATOM 902 C C . PRO A 1 116 ? -11.665 8.719 13.464 1.00 96.56 116 PRO A C 1
ATOM 904 O O . PRO A 1 116 ? -10.725 8.957 12.707 1.00 96.56 116 PRO A O 1
ATOM 907 N N . GLU A 1 117 ? -11.717 9.225 14.702 1.00 97.12 117 GLU A N 1
ATOM 908 C CA . GLU A 1 117 ? -10.667 10.069 15.287 1.00 97.12 117 GLU A CA 1
ATOM 909 C C . GLU A 1 117 ? -9.536 9.251 15.931 1.00 97.12 117 GLU A C 1
ATOM 911 O O . GLU A 1 117 ? -8.510 9.809 16.322 1.00 97.12 117 GLU A O 1
ATOM 916 N N . ARG A 1 118 ? -9.684 7.922 16.036 1.00 97.25 118 ARG A N 1
ATOM 917 C CA . ARG A 1 118 ? -8.696 7.022 16.662 1.00 97.25 118 ARG A CA 1
ATOM 918 C C . ARG A 1 118 ? -8.241 5.916 15.720 1.00 97.25 118 ARG A C 1
ATOM 920 O O . ARG A 1 118 ? -8.232 4.734 16.076 1.00 97.25 118 ARG A O 1
ATOM 927 N N . ILE A 1 119 ? -7.853 6.321 14.514 1.00 98.38 119 ILE A N 1
ATOM 928 C CA . ILE A 1 119 ? -7.283 5.445 13.490 1.00 98.38 119 ILE A CA 1
ATOM 929 C C . ILE A 1 119 ? -5.760 5.410 13.634 1.00 98.38 119 ILE A C 1
ATOM 931 O O . ILE A 1 119 ? -5.069 6.391 13.356 1.00 98.38 119 ILE A O 1
ATOM 935 N N . VAL A 1 120 ? -5.227 4.252 14.018 1.00 98.12 120 VAL A N 1
ATOM 936 C CA . VAL A 1 120 ? -3.789 3.971 14.019 1.00 98.12 120 VAL A CA 1
ATOM 937 C C . VAL A 1 120 ? -3.436 3.185 12.767 1.00 98.12 120 VAL A C 1
ATOM 939 O O . VAL A 1 120 ? -3.978 2.105 12.521 1.00 98.12 120 VAL A O 1
ATOM 942 N N . LEU A 1 121 ? -2.511 3.732 11.989 1.00 98.06 121 LEU A N 1
ATOM 943 C CA . LEU A 1 121 ? -1.993 3.101 10.788 1.00 98.06 121 LEU A CA 1
ATOM 944 C C . LEU A 1 121 ? -0.751 2.270 11.112 1.00 98.06 121 LEU A C 1
ATOM 946 O O . LEU A 1 121 ? 0.235 2.766 11.653 1.00 98.06 121 LEU A O 1
ATOM 950 N N . SER A 1 122 ? -0.779 0.999 10.755 1.00 97.94 122 SER A N 1
ATOM 951 C CA . SER A 1 122 ? 0.152 0.011 11.282 1.00 97.94 122 SER A CA 1
ATOM 952 C C . SER A 1 122 ? 0.675 -0.891 10.184 1.00 97.94 122 SER A C 1
ATOM 954 O O . SER A 1 122 ? -0.017 -1.159 9.207 1.00 97.94 122 SER A O 1
ATOM 956 N N . GLY A 1 123 ? 1.879 -1.421 10.359 1.00 97.94 123 GLY A N 1
ATOM 957 C CA . GLY A 1 123 ? 2.433 -2.375 9.406 1.00 97.94 123 GLY A CA 1
ATOM 958 C C . GLY A 1 123 ? 3.739 -2.990 9.874 1.00 97.94 123 GLY A C 1
ATOM 959 O O . GLY A 1 123 ? 4.297 -2.597 10.903 1.00 97.94 123 GLY A O 1
ATOM 960 N N . GLN A 1 124 ? 4.229 -3.955 9.099 1.00 97.38 124 GLN A N 1
ATOM 961 C CA . GLN A 1 124 ? 5.527 -4.596 9.306 1.00 97.38 124 GLN A CA 1
ATOM 962 C C . GLN A 1 124 ? 6.376 -4.546 8.030 1.00 97.38 124 GLN A C 1
ATOM 964 O O . GLN A 1 124 ? 5.845 -4.651 6.924 1.00 97.38 124 GLN A O 1
ATOM 969 N N . GLY A 1 125 ? 7.693 -4.365 8.175 1.00 97.62 125 GLY A N 1
ATOM 970 C CA . GLY A 1 125 ? 8.623 -4.323 7.043 1.00 97.62 125 GLY A CA 1
ATOM 971 C C . GLY A 1 125 ? 8.277 -3.186 6.082 1.00 97.62 125 GLY A C 1
ATOM 972 O O . GLY A 1 125 ? 8.131 -2.039 6.503 1.00 97.62 125 GLY A O 1
ATOM 973 N N . SER A 1 126 ? 8.063 -3.501 4.803 1.00 97.50 126 SER A N 1
ATOM 974 C CA . SER A 1 126 ? 7.602 -2.521 3.807 1.00 97.50 126 SER A CA 1
ATOM 975 C C . SER A 1 126 ? 6.276 -1.850 4.200 1.00 97.50 126 SER A C 1
ATOM 977 O O . SER A 1 126 ? 6.105 -0.654 3.983 1.00 97.50 126 SER A O 1
ATOM 979 N N . GLY A 1 127 ? 5.371 -2.561 4.882 1.00 98.19 127 GLY A N 1
ATOM 980 C CA . GLY A 1 127 ? 4.134 -1.979 5.407 1.00 98.19 127 GLY A CA 1
ATOM 981 C C . GLY A 1 127 ? 4.379 -0.947 6.515 1.00 98.19 127 GLY A C 1
ATOM 982 O O . GLY A 1 127 ? 3.688 0.066 6.579 1.00 98.19 127 GLY A O 1
ATOM 983 N N . ALA A 1 128 ? 5.404 -1.150 7.352 1.00 98.38 128 ALA A N 1
ATOM 984 C CA . ALA A 1 128 ? 5.820 -0.175 8.366 1.00 98.38 128 ALA A CA 1
ATOM 985 C C . ALA A 1 128 ? 6.456 1.072 7.729 1.00 98.38 128 ALA A C 1
ATOM 987 O O . ALA A 1 128 ? 6.158 2.204 8.128 1.00 98.38 128 ALA A O 1
ATOM 988 N N . SER A 1 129 ? 7.288 0.870 6.700 1.00 98.25 129 SER A N 1
ATOM 989 C CA . SER A 1 129 ? 7.843 1.955 5.885 1.00 98.25 129 SER A CA 1
ATOM 990 C C . SER A 1 129 ? 6.731 2.784 5.243 1.00 98.25 129 SER A C 1
ATOM 992 O O . SER A 1 129 ? 6.732 4.004 5.391 1.00 98.25 129 SER A O 1
ATOM 994 N N . ALA A 1 130 ? 5.741 2.138 4.619 1.00 97.94 130 ALA A N 1
ATOM 995 C CA . ALA A 1 130 ? 4.594 2.815 4.020 1.00 97.94 130 ALA A CA 1
ATOM 996 C C . ALA A 1 130 ? 3.734 3.554 5.050 1.00 97.94 130 ALA A C 1
ATOM 998 O O . ALA A 1 130 ? 3.388 4.710 4.820 1.00 97.94 130 ALA A O 1
ATOM 999 N N . ALA A 1 131 ? 3.439 2.946 6.205 1.00 98.12 131 ALA A N 1
ATOM 1000 C CA . ALA A 1 131 ? 2.683 3.610 7.269 1.00 98.12 131 ALA A CA 1
ATOM 1001 C C . ALA A 1 131 ? 3.358 4.915 7.719 1.00 98.12 131 ALA A C 1
ATOM 1003 O O . ALA A 1 131 ? 2.700 5.945 7.869 1.00 98.12 131 ALA A O 1
ATOM 1004 N N . THR A 1 132 ? 4.684 4.886 7.868 1.00 97.69 132 THR A N 1
ATOM 1005 C CA . THR A 1 132 ? 5.472 6.066 8.245 1.00 97.69 132 THR A CA 1
ATOM 1006 C C . THR A 1 132 ? 5.501 7.110 7.125 1.00 97.69 132 THR A C 1
ATOM 1008 O O . THR A 1 132 ? 5.281 8.289 7.390 1.00 97.69 132 THR A O 1
ATOM 1011 N N . LEU A 1 133 ? 5.713 6.691 5.871 1.00 97.00 133 LEU A N 1
ATOM 1012 C CA . LEU A 1 133 ? 5.683 7.577 4.700 1.00 97.00 133 LEU A CA 1
ATOM 1013 C C . LEU A 1 133 ? 4.332 8.286 4.550 1.00 97.00 133 LEU A C 1
ATOM 1015 O O . LEU A 1 133 ? 4.297 9.490 4.307 1.00 97.00 133 LEU A O 1
ATOM 1019 N N . MET A 1 134 ? 3.221 7.564 4.729 1.00 97.12 134 MET A N 1
ATOM 1020 C CA . MET A 1 134 ? 1.887 8.160 4.679 1.00 97.12 134 MET A CA 1
ATOM 1021 C C . MET A 1 134 ? 1.697 9.164 5.815 1.00 97.12 134 MET A C 1
ATOM 1023 O O . MET A 1 134 ? 1.298 10.290 5.549 1.00 97.12 134 MET A O 1
ATOM 1027 N N . ALA A 1 135 ? 2.084 8.825 7.048 1.00 95.75 135 ALA A N 1
ATOM 1028 C CA . ALA A 1 135 ? 1.969 9.743 8.182 1.00 95.75 135 ALA A CA 1
ATOM 1029 C C . ALA A 1 135 ? 2.777 11.043 8.029 1.00 95.75 135 ALA A C 1
ATOM 1031 O O . ALA A 1 135 ? 2.376 12.075 8.563 1.00 95.75 135 ALA A O 1
ATOM 1032 N N . MET A 1 136 ? 3.887 11.011 7.287 1.00 94.25 136 MET A N 1
ATOM 1033 C CA . MET A 1 136 ? 4.674 12.202 6.944 1.00 94.25 136 MET A CA 1
ATOM 1034 C C . MET A 1 136 ? 4.066 13.027 5.799 1.00 94.25 136 MET A C 1
ATOM 1036 O O . MET A 1 136 ? 4.500 14.151 5.556 1.00 94.25 136 MET A O 1
ATOM 1040 N N . SER A 1 137 ? 3.092 12.478 5.074 1.00 93.50 137 SER A N 1
ATOM 1041 C CA . SER A 1 137 ? 2.474 13.109 3.915 1.00 93.50 137 SER A CA 1
ATOM 1042 C C . SER A 1 137 ? 1.207 13.880 4.283 1.00 93.50 137 SER A C 1
ATOM 1044 O O . SER A 1 137 ? 0.352 13.400 5.030 1.00 93.50 137 SER A O 1
ATOM 1046 N N . ASP A 1 138 ? 1.003 15.033 3.641 1.00 94.06 138 ASP A N 1
ATOM 1047 C CA . ASP A 1 138 ? -0.267 15.762 3.721 1.00 94.06 138 ASP A CA 1
ATOM 1048 C C . ASP A 1 138 ? -1.459 14.936 3.188 1.00 94.06 138 ASP A C 1
ATOM 1050 O O . ASP A 1 138 ? -2.608 15.225 3.523 1.00 94.06 138 ASP A O 1
ATOM 1054 N N . PHE A 1 139 ? -1.218 13.867 2.413 1.00 88.69 139 PHE A N 1
ATOM 1055 C CA . PHE A 1 139 ? -2.279 13.023 1.853 1.00 88.69 139 PHE A CA 1
ATOM 1056 C C . PHE A 1 139 ? -3.113 12.269 2.888 1.00 88.69 139 PHE A C 1
ATOM 1058 O O . PHE A 1 139 ? -4.240 11.900 2.546 1.00 88.69 139 PHE A O 1
ATOM 1065 N N . THR A 1 140 ? -2.593 12.035 4.100 1.00 93.12 140 THR A N 1
ATOM 1066 C CA . THR A 1 140 ? -3.330 11.404 5.215 1.00 93.12 140 THR A CA 1
ATOM 1067 C C . THR A 1 140 ? -3.542 12.325 6.413 1.00 93.12 140 THR A C 1
ATOM 1069 O O . THR A 1 140 ? -3.982 11.878 7.474 1.00 93.12 140 THR A O 1
ATOM 1072 N N . LYS A 1 141 ? -3.264 13.624 6.257 1.00 93.69 141 LYS A N 1
ATOM 1073 C CA . LYS A 1 141 ? -3.445 14.617 7.315 1.00 93.69 141 LYS A CA 1
ATOM 1074 C C . LYS A 1 141 ? -4.898 14.650 7.785 1.00 93.69 141 LYS A C 1
ATOM 1076 O O . LYS A 1 141 ? -5.814 14.783 6.980 1.00 93.69 141 LYS A O 1
ATOM 1081 N N . GLY A 1 142 ? -5.093 14.518 9.094 1.00 94.38 142 GLY A N 1
ATOM 1082 C CA . GLY A 1 142 ? -6.419 14.498 9.717 1.00 94.38 142 GLY A CA 1
ATOM 1083 C C . GLY A 1 142 ? -7.202 13.189 9.555 1.00 94.38 142 GLY A C 1
ATOM 1084 O O . GLY A 1 142 ? -8.292 13.098 10.104 1.00 94.38 142 GLY A O 1
ATOM 1085 N N . MET A 1 143 ? -6.673 12.179 8.848 1.00 96.69 143 MET A N 1
ATOM 1086 C CA . MET A 1 143 ? -7.330 10.867 8.703 1.00 96.69 143 MET A CA 1
ATOM 1087 C C . MET A 1 143 ? -6.787 9.800 9.660 1.00 96.69 143 MET A C 1
ATOM 1089 O O . MET A 1 143 ? -7.455 8.796 9.891 1.00 96.69 143 MET A O 1
ATOM 1093 N N . ILE A 1 144 ? -5.579 9.994 10.197 1.00 97.06 144 ILE A N 1
ATOM 1094 C CA . ILE A 1 144 ? -4.931 9.068 11.133 1.00 97.06 144 ILE A CA 1
ATOM 1095 C C . ILE A 1 144 ? -4.483 9.815 12.392 1.00 97.06 144 ILE A C 1
ATOM 1097 O O . ILE A 1 144 ? -4.062 10.970 12.320 1.00 97.06 144 ILE A O 1
ATOM 1101 N N . SER A 1 145 ? -4.549 9.144 13.540 1.00 96.88 145 SER A N 1
ATOM 1102 C CA . SER A 1 145 ? -4.179 9.685 14.853 1.00 96.88 145 SER A CA 1
ATOM 1103 C C . SER A 1 145 ? -2.812 9.201 15.341 1.00 96.88 145 SER A C 1
ATOM 1105 O O . SER A 1 145 ? -2.285 9.719 16.323 1.00 96.88 145 SER A O 1
ATOM 1107 N N . GLY A 1 146 ? -2.231 8.192 14.688 1.00 96.69 146 GLY A N 1
ATOM 1108 C CA . GLY A 1 146 ? -0.916 7.664 15.035 1.00 96.69 146 GLY A CA 1
ATOM 1109 C C . GLY A 1 146 ? -0.461 6.535 14.119 1.00 96.69 146 GLY A C 1
ATOM 1110 O O . GLY A 1 146 ? -1.207 6.083 13.248 1.00 96.69 146 GLY A O 1
ATOM 1111 N N . ILE A 1 147 ? 0.770 6.070 14.347 1.00 97.69 147 ILE A N 1
ATOM 1112 C CA . ILE A 1 147 ? 1.358 4.937 13.630 1.00 97.69 147 ILE A CA 1
ATOM 1113 C C . ILE A 1 147 ? 1.886 3.859 14.576 1.00 97.69 147 ILE A C 1
ATOM 1115 O O . ILE A 1 147 ? 2.374 4.163 15.664 1.00 97.69 147 ILE A O 1
ATOM 1119 N N . PHE A 1 148 ? 1.846 2.604 14.128 1.00 97.75 148 PHE A N 1
ATOM 1120 C CA . PHE A 1 148 ? 2.532 1.477 14.765 1.00 97.75 148 PHE A CA 1
ATOM 1121 C C . PHE A 1 148 ? 3.406 0.751 13.730 1.00 97.75 148 PHE A C 1
ATOM 1123 O O . PHE A 1 148 ? 2.961 -0.157 13.023 1.00 97.75 148 PHE A O 1
ATOM 1130 N N . ALA A 1 149 ? 4.655 1.201 13.605 1.00 97.81 149 ALA A N 1
ATOM 1131 C CA . ALA A 1 149 ? 5.606 0.738 12.597 1.00 97.81 149 ALA A CA 1
ATOM 1132 C C . ALA A 1 149 ? 6.545 -0.339 13.169 1.00 97.81 149 ALA A C 1
ATOM 1134 O O . ALA A 1 149 ? 7.338 -0.062 14.068 1.00 97.81 149 ALA A O 1
ATOM 1135 N N . MET A 1 150 ? 6.477 -1.568 12.646 1.00 97.94 150 MET A N 1
ATOM 1136 C CA . MET A 1 150 ? 7.320 -2.687 13.087 1.00 97.94 150 MET A CA 1
ATOM 1137 C C . MET A 1 150 ? 8.392 -3.049 12.059 1.00 97.94 150 MET A C 1
ATOM 1139 O O . MET A 1 150 ? 8.081 -3.449 10.938 1.00 97.94 150 MET A O 1
ATOM 1143 N N . SER A 1 151 ? 9.663 -2.994 12.459 1.00 97.62 151 SER A N 1
ATOM 1144 C CA . SER A 1 151 ? 10.789 -3.497 11.652 1.00 97.62 151 SER A CA 1
ATOM 1145 C C . SER A 1 151 ? 10.838 -2.938 10.221 1.00 97.62 151 SER A C 1
ATOM 1147 O O . SER A 1 151 ? 11.163 -3.655 9.278 1.00 97.62 151 SER A O 1
ATOM 1149 N N . GLY A 1 152 ? 10.500 -1.660 10.057 1.00 97.38 152 GLY A N 1
ATOM 1150 C CA . GLY A 1 152 ? 10.604 -0.937 8.796 1.00 97.38 152 GLY A CA 1
ATOM 1151 C C . GLY A 1 152 ? 10.446 0.563 9.014 1.00 97.38 152 GLY A C 1
ATOM 1152 O O . GLY A 1 152 ? 9.792 1.005 9.958 1.00 97.38 152 GLY A O 1
ATOM 1153 N N . SER A 1 153 ? 11.097 1.341 8.161 1.00 97.00 153 SER A N 1
ATOM 1154 C CA . SER A 1 153 ? 11.094 2.804 8.183 1.00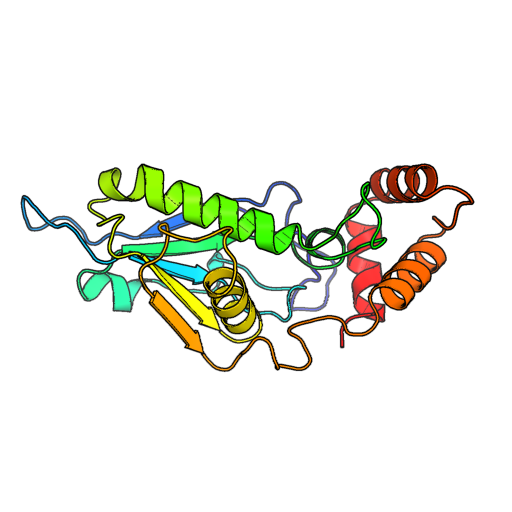 97.00 153 SER A CA 1
ATOM 1155 C C . SER A 1 153 ? 11.286 3.360 6.767 1.00 97.00 153 SER A C 1
ATOM 1157 O O . SER A 1 153 ? 11.702 2.613 5.877 1.00 97.00 153 SER A O 1
ATOM 1159 N N . PRO A 1 154 ? 11.061 4.664 6.537 1.00 95.69 154 PRO A N 1
ATOM 1160 C CA . PRO A 1 154 ? 11.371 5.306 5.257 1.00 95.69 154 PRO A CA 1
ATOM 1161 C C . PRO A 1 154 ? 12.853 5.224 4.852 1.00 95.69 154 PRO A C 1
ATOM 1163 O O . PRO A 1 154 ? 13.174 5.420 3.690 1.00 95.69 154 PRO A O 1
ATOM 1166 N N . LEU A 1 155 ? 13.752 4.937 5.802 1.00 95.81 155 LEU A N 1
ATOM 1167 C CA . LEU A 1 155 ? 15.196 4.798 5.574 1.00 95.81 155 LEU A CA 1
ATOM 1168 C C . LEU A 1 155 ? 15.626 3.349 5.305 1.00 95.81 155 LEU A C 1
ATOM 1170 O O . LEU A 1 155 ? 16.812 3.073 5.152 1.00 95.81 155 LEU A O 1
ATOM 1174 N N . SER A 1 156 ? 14.686 2.403 5.319 1.00 95.12 156 SER A N 1
ATOM 1175 C CA . SER A 1 156 ? 14.996 1.005 5.018 1.00 95.12 156 SER A CA 1
ATOM 1176 C C . SER A 1 156 ? 15.366 0.870 3.540 1.00 95.12 156 SER A C 1
ATOM 1178 O O . SER A 1 156 ? 14.740 1.505 2.700 1.00 95.12 156 SER A O 1
ATOM 1180 N N . ALA A 1 157 ? 16.344 0.024 3.207 1.00 91.06 157 ALA A N 1
ATOM 1181 C CA . ALA A 1 157 ? 16.831 -0.115 1.827 1.00 91.06 157 ALA A CA 1
ATOM 1182 C C . ALA A 1 157 ? 15.735 -0.529 0.822 1.00 91.06 157 ALA A C 1
ATOM 1184 O O . ALA A 1 157 ? 15.800 -0.166 -0.343 1.00 91.06 157 ALA A O 1
ATOM 1185 N N . PHE A 1 158 ? 14.704 -1.236 1.292 1.00 88.12 158 PHE A N 1
ATOM 1186 C CA . PHE A 1 158 ? 13.539 -1.648 0.502 1.00 88.12 158 PHE A CA 1
ATOM 1187 C C . PHE A 1 158 ? 12.403 -0.606 0.468 1.00 88.12 158 PHE A C 1
ATOM 1189 O O . PHE A 1 158 ? 11.343 -0.874 -0.092 1.00 88.12 158 PHE A O 1
ATOM 1196 N N . ALA A 1 159 ? 12.545 0.536 1.153 1.00 93.81 159 ALA A N 1
ATOM 1197 C CA . ALA A 1 159 ? 11.450 1.491 1.337 1.00 93.81 159 ALA A CA 1
ATOM 1198 C C . ALA A 1 159 ? 11.257 2.429 0.140 1.00 93.81 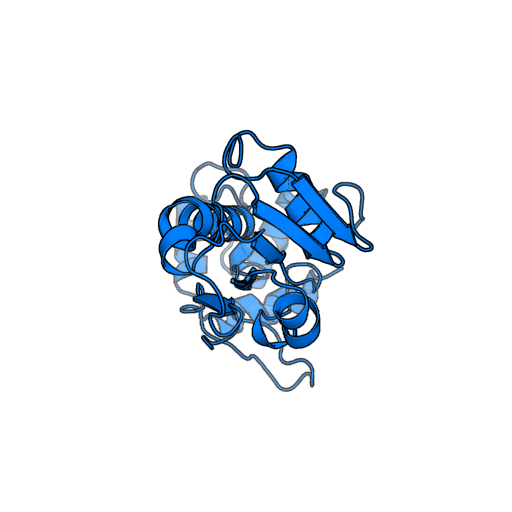159 ALA A C 1
ATOM 1200 O O . ALA A 1 159 ? 10.127 2.807 -0.161 1.00 93.81 159 ALA A O 1
ATOM 1201 N N . VAL A 1 160 ? 12.358 2.835 -0.495 1.00 93.50 160 VAL A N 1
ATOM 1202 C CA . VAL A 1 160 ? 12.392 3.815 -1.584 1.00 93.50 160 VAL A CA 1
ATOM 1203 C C . VAL A 1 160 ? 13.423 3.354 -2.605 1.00 93.50 160 VAL A C 1
ATOM 1205 O O . VAL A 1 160 ? 14.562 3.080 -2.236 1.00 93.50 160 VAL A O 1
ATOM 1208 N N . ASP A 1 161 ? 13.030 3.297 -3.877 1.00 92.19 161 ASP A N 1
ATOM 1209 C CA . ASP A 1 161 ? 13.966 3.069 -4.978 1.00 92.19 161 ASP A CA 1
ATOM 1210 C C . ASP A 1 161 ? 14.857 4.316 -5.152 1.00 92.19 161 ASP A C 1
ATOM 1212 O O . ASP A 1 161 ? 14.323 5.402 -5.411 1.00 92.19 161 ASP A O 1
ATOM 1216 N N . PRO A 1 162 ? 16.190 4.207 -4.986 1.00 91.62 162 PRO A N 1
ATOM 1217 C CA . PRO A 1 162 ? 17.090 5.338 -5.182 1.00 91.62 162 PRO A CA 1
ATOM 1218 C C . PRO A 1 162 ? 17.256 5.718 -6.661 1.00 91.62 162 PRO A C 1
ATOM 1220 O O . PRO A 1 162 ? 17.578 6.867 -6.954 1.00 91.62 162 PRO A O 1
ATOM 1223 N N . GLU A 1 163 ? 17.015 4.792 -7.595 1.00 91.94 163 GLU A N 1
ATOM 1224 C CA . GLU A 1 163 ? 17.296 4.941 -9.026 1.00 91.94 163 GLU A CA 1
ATOM 1225 C C . GLU A 1 163 ? 16.067 4.594 -9.904 1.00 91.94 163 GLU A C 1
ATOM 1227 O O . GLU A 1 163 ? 16.179 3.827 -10.868 1.00 91.94 163 GLU A O 1
ATOM 1232 N N . PRO A 1 164 ? 14.887 5.211 -9.671 1.00 91.38 164 PRO A N 1
ATOM 1233 C CA . PRO A 1 164 ? 13.632 4.813 -10.318 1.00 91.38 164 PRO A CA 1
ATOM 1234 C C . PRO A 1 164 ? 13.648 4.947 -11.846 1.00 91.38 164 PRO A C 1
ATOM 1236 O O . PRO A 1 164 ? 12.942 4.225 -12.546 1.00 91.38 164 PRO A O 1
ATOM 1239 N N . LYS A 1 165 ? 14.486 5.842 -12.390 1.00 90.44 165 LYS A N 1
ATOM 1240 C CA . LYS A 1 165 ? 14.683 5.981 -13.842 1.00 90.44 165 LYS A CA 1
ATOM 1241 C C . LYS A 1 165 ? 15.370 4.758 -14.454 1.00 90.44 165 LYS A C 1
ATOM 1243 O O . LYS A 1 165 ? 14.995 4.351 -15.551 1.00 90.44 165 LYS A O 1
ATOM 1248 N N . ASN A 1 166 ? 16.348 4.174 -13.758 1.00 91.88 166 ASN A N 1
ATOM 1249 C CA . ASN A 1 166 ? 17.052 2.982 -14.231 1.00 91.88 166 ASN A CA 1
ATOM 1250 C C . ASN A 1 166 ? 16.134 1.765 -14.139 1.00 91.88 166 ASN A C 1
ATOM 1252 O O . ASN A 1 166 ? 16.044 1.004 -15.099 1.00 91.88 166 ASN A O 1
ATOM 1256 N N . THR A 1 167 ? 15.396 1.630 -13.033 1.00 92.44 167 THR A N 1
ATOM 1257 C CA . THR A 1 167 ? 14.370 0.592 -12.863 1.00 92.44 167 THR A CA 1
ATOM 1258 C C . THR A 1 167 ? 13.327 0.661 -13.978 1.00 92.44 167 THR A C 1
ATOM 1260 O O . THR A 1 167 ? 13.044 -0.350 -14.618 1.00 92.44 167 THR A O 1
ATOM 1263 N N . TYR A 1 168 ? 12.816 1.859 -14.285 1.00 92.69 168 TYR A N 1
ATOM 1264 C CA . TYR A 1 168 ? 11.880 2.074 -15.388 1.00 92.69 168 TYR A CA 1
ATOM 1265 C C . TYR A 1 168 ? 12.462 1.696 -16.747 1.00 92.69 168 TYR A C 1
ATOM 1267 O O . TYR A 1 168 ? 11.855 0.903 -17.464 1.00 92.69 168 TYR A O 1
ATOM 1275 N N . SER A 1 169 ? 13.643 2.223 -17.081 1.00 92.31 169 SER A N 1
ATOM 1276 C CA . SER A 1 169 ? 14.314 1.939 -18.352 1.00 92.31 169 SER A CA 1
ATOM 1277 C C . SER A 1 169 ? 14.506 0.433 -18.537 1.00 92.31 169 SER A C 1
ATOM 1279 O O . SER A 1 169 ? 13.988 -0.148 -19.490 1.00 92.31 169 SER A O 1
ATOM 1281 N N . ASN A 1 170 ? 15.114 -0.229 -17.548 1.00 93.31 170 ASN A N 1
ATOM 1282 C CA . ASN A 1 170 ? 15.368 -1.665 -17.584 1.00 93.31 170 ASN A CA 1
ATOM 1283 C C . ASN A 1 170 ? 14.081 -2.485 -17.727 1.00 93.31 170 ASN A C 1
ATOM 1285 O O . ASN A 1 170 ? 14.051 -3.436 -18.508 1.00 93.31 170 ASN A O 1
ATOM 1289 N N . MET A 1 171 ? 13.017 -2.115 -17.006 1.00 93.88 171 MET A N 1
ATOM 1290 C CA . MET A 1 171 ? 11.726 -2.792 -17.109 1.00 93.88 171 MET A CA 1
ATOM 1291 C C . MET A 1 171 ? 11.118 -2.629 -18.507 1.00 93.88 171 MET A C 1
ATOM 1293 O O . MET A 1 171 ? 10.660 -3.600 -19.106 1.00 93.88 171 MET A O 1
ATOM 1297 N N . THR A 1 172 ? 11.149 -1.418 -19.068 1.00 94.50 172 THR A N 1
ATOM 1298 C CA . THR A 1 172 ? 10.586 -1.156 -20.400 1.00 94.50 172 THR A CA 1
ATOM 1299 C C . THR A 1 172 ? 11.365 -1.849 -21.513 1.00 94.50 172 THR A C 1
ATOM 1301 O O . THR A 1 172 ? 10.740 -2.432 -22.398 1.00 94.50 172 THR A O 1
ATOM 1304 N N . THR A 1 173 ? 12.699 -1.876 -21.444 1.00 94.75 173 THR A N 1
ATOM 1305 C CA . THR A 1 173 ? 13.542 -2.623 -22.385 1.00 94.75 173 THR A CA 1
ATOM 1306 C C . THR A 1 173 ? 13.298 -4.128 -22.261 1.00 94.75 173 THR A C 1
ATOM 1308 O O . THR A 1 173 ? 13.113 -4.797 -23.276 1.00 94.75 173 THR A O 1
ATOM 1311 N N . LEU A 1 174 ? 13.221 -4.671 -21.038 1.00 94.88 174 LEU A N 1
ATOM 1312 C CA . LEU A 1 174 ? 12.963 -6.100 -20.813 1.00 94.88 174 LEU A CA 1
ATOM 1313 C C . LEU A 1 174 ? 11.609 -6.540 -21.385 1.00 94.88 174 LEU A C 1
ATOM 1315 O O . LEU A 1 174 ? 11.497 -7.628 -21.946 1.00 94.88 174 LEU A O 1
ATOM 1319 N N . LEU A 1 175 ? 10.593 -5.686 -21.264 1.00 95.12 175 LEU A N 1
ATOM 1320 C CA . LEU A 1 175 ? 9.247 -5.933 -21.774 1.00 95.12 175 LEU A CA 1
ATOM 1321 C C . LEU A 1 175 ? 9.072 -5.577 -23.261 1.00 95.12 175 LEU A C 1
ATOM 1323 O O . LEU A 1 175 ? 7.981 -5.754 -23.799 1.00 95.12 175 LEU A O 1
ATOM 1327 N N . GLY A 1 176 ? 10.115 -5.077 -23.936 1.00 95.88 176 GLY A N 1
ATOM 1328 C CA . GLY A 1 176 ? 10.048 -4.672 -25.344 1.00 95.88 176 GLY A CA 1
ATOM 1329 C C . GLY A 1 176 ? 9.163 -3.445 -25.601 1.00 95.88 176 GLY A C 1
ATOM 1330 O O . GLY A 1 176 ? 8.646 -3.279 -26.703 1.00 95.88 176 GLY A O 1
ATOM 1331 N N . CYS A 1 177 ? 8.978 -2.592 -24.592 1.00 95.81 177 CYS A N 1
ATOM 1332 C CA . CYS A 1 177 ? 8.129 -1.399 -24.629 1.00 95.81 177 CYS A CA 1
ATOM 1333 C C . CYS A 1 177 ? 8.907 -0.077 -24.681 1.00 95.81 177 CYS A C 1
ATOM 1335 O O . CYS A 1 177 ? 8.330 0.991 -24.468 1.00 95.81 177 CYS A O 1
ATOM 1337 N N . GLU A 1 178 ? 10.206 -0.117 -24.967 1.00 91.19 178 GLU A N 1
ATOM 1338 C CA . GLU A 1 178 ? 11.003 1.089 -25.185 1.00 91.19 178 GLU A CA 1
ATOM 1339 C C . GLU A 1 178 ? 10.496 1.833 -26.435 1.00 91.19 178 GLU A C 1
ATOM 1341 O O . GLU A 1 178 ? 10.438 1.268 -27.526 1.00 91.19 178 GLU A O 1
ATOM 1346 N N . GLN A 1 179 ? 10.058 3.083 -26.258 1.00 88.00 179 GLN A N 1
ATOM 1347 C CA . GLN A 1 179 ? 9.473 3.921 -27.310 1.00 88.00 179 GLN A CA 1
ATOM 1348 C C . GLN A 1 179 ? 10.032 5.341 -27.221 1.00 88.00 179 GLN A C 1
ATOM 1350 O O . GLN A 1 179 ? 10.547 5.761 -26.185 1.00 88.00 179 GLN A O 1
ATOM 1355 N N . SER A 1 180 ? 9.883 6.111 -28.300 1.00 82.94 180 SER A N 1
ATOM 1356 C CA . SER A 1 180 ? 10.300 7.517 -28.342 1.00 82.94 180 SER A CA 1
ATOM 1357 C C . SER A 1 180 ? 9.484 8.435 -27.427 1.00 82.94 180 SER A C 1
ATOM 1359 O O . SER A 1 180 ? 9.987 9.468 -26.988 1.00 82.94 180 SER A O 1
ATOM 1361 N N . SER A 1 181 ? 8.226 8.083 -27.149 1.00 87.31 181 SER A N 1
ATOM 1362 C CA . SER A 1 181 ? 7.302 8.869 -26.328 1.00 87.31 181 SER A CA 1
ATOM 1363 C C . SER A 1 181 ? 6.919 8.127 -25.048 1.00 87.31 181 SER A C 1
ATOM 1365 O O . SER A 1 181 ? 6.577 6.945 -25.095 1.00 87.31 181 SER A O 1
ATOM 1367 N N . SER A 1 182 ? 6.868 8.841 -23.914 1.00 85.00 182 SER A N 1
ATOM 1368 C CA . SER A 1 182 ? 6.404 8.285 -22.630 1.00 85.00 182 SER A CA 1
ATOM 1369 C C . SER A 1 182 ? 5.008 7.672 -22.742 1.00 85.00 182 SER A C 1
ATOM 1371 O O . SER A 1 182 ? 4.749 6.600 -22.199 1.00 85.00 182 SER A O 1
ATOM 1373 N N . LEU A 1 183 ? 4.112 8.322 -23.486 1.00 88.94 183 LEU A N 1
ATOM 1374 C CA . LEU A 1 183 ? 2.738 7.867 -23.665 1.00 88.94 183 LEU A CA 1
ATOM 1375 C C . LEU A 1 183 ? 2.665 6.575 -24.492 1.00 88.94 183 LEU A C 1
ATOM 1377 O O . LEU A 1 183 ? 1.812 5.728 -24.233 1.00 88.94 183 LEU A O 1
ATOM 1381 N N . GLU A 1 184 ? 3.552 6.410 -25.475 1.00 92.38 184 GLU A N 1
ATOM 1382 C CA . GLU A 1 184 ? 3.645 5.184 -26.278 1.00 92.38 184 GLU A CA 1
ATOM 1383 C C . GLU A 1 184 ? 4.195 4.025 -25.446 1.00 92.38 184 GLU A C 1
ATOM 1385 O O . GLU A 1 184 ? 3.622 2.935 -25.482 1.00 92.38 184 GLU A O 1
ATOM 1390 N N . THR A 1 185 ? 5.223 4.270 -24.625 1.00 92.88 185 THR A N 1
ATOM 1391 C CA . THR A 1 185 ? 5.724 3.279 -23.662 1.00 92.88 185 THR A CA 1
ATOM 1392 C C . THR A 1 185 ? 4.623 2.831 -22.704 1.00 92.88 185 THR A C 1
ATOM 1394 O O . THR A 1 185 ? 4.408 1.633 -22.539 1.00 92.88 185 THR A O 1
ATOM 1397 N N . ILE A 1 186 ? 3.870 3.767 -22.118 1.00 91.88 186 ILE A N 1
ATOM 1398 C CA . ILE A 1 186 ? 2.781 3.445 -21.182 1.00 91.88 186 ILE A CA 1
ATOM 1399 C C . ILE A 1 186 ? 1.689 2.618 -21.864 1.00 91.88 186 ILE A C 1
ATOM 1401 O O . ILE A 1 186 ? 1.247 1.616 -21.307 1.00 91.88 186 ILE A O 1
ATOM 1405 N N . ARG A 1 187 ? 1.276 2.991 -23.082 1.00 93.69 187 ARG A N 1
ATOM 1406 C CA . ARG A 1 187 ? 0.290 2.214 -23.850 1.00 93.69 187 ARG A CA 1
ATOM 1407 C C . ARG A 1 187 ? 0.789 0.808 -24.155 1.00 93.69 187 ARG A C 1
ATOM 1409 O O . ARG A 1 187 ? 0.012 -0.131 -24.044 1.00 93.69 187 ARG A O 1
ATOM 1416 N N . CYS A 1 188 ? 2.065 0.658 -24.507 1.00 96.00 188 CYS A N 1
ATOM 1417 C CA . CYS A 1 188 ? 2.669 -0.656 -24.697 1.00 96.00 188 CYS A CA 1
ATOM 1418 C C . CYS A 1 188 ? 2.582 -1.492 -23.415 1.00 96.00 188 CYS A C 1
ATOM 1420 O O . CYS A 1 188 ? 2.056 -2.600 -23.459 1.00 96.00 188 CYS A O 1
ATOM 1422 N N . LEU A 1 189 ? 2.994 -0.933 -22.270 1.00 95.06 189 LEU A N 1
ATOM 1423 C CA . LEU A 1 189 ? 2.934 -1.615 -20.973 1.00 95.06 189 LEU A CA 1
ATOM 1424 C C . LEU A 1 189 ? 1.506 -2.053 -20.609 1.00 95.06 189 LEU A C 1
ATOM 1426 O O . LEU A 1 189 ? 1.313 -3.162 -20.125 1.00 95.06 189 LEU A O 1
ATOM 1430 N N . GLN A 1 190 ? 0.502 -1.216 -20.885 1.00 93.88 190 GLN A N 1
ATOM 1431 C CA . GLN A 1 190 ? -0.913 -1.508 -20.617 1.00 93.88 190 GLN A CA 1
ATOM 1432 C C . GLN A 1 190 ? -1.513 -2.600 -21.518 1.00 93.88 190 GLN A C 1
ATOM 1434 O O . GLN A 1 190 ? -2.558 -3.150 -21.181 1.00 93.88 190 GLN A O 1
ATOM 1439 N N . MET A 1 191 ? -0.890 -2.911 -22.659 1.00 96.69 191 MET A N 1
ATOM 1440 C CA . MET A 1 191 ? -1.321 -4.009 -23.536 1.00 96.69 191 MET A CA 1
ATOM 1441 C C . MET A 1 191 ? -0.721 -5.363 -23.142 1.00 96.69 191 MET A C 1
ATOM 1443 O O . MET A 1 191 ? -1.130 -6.394 -23.681 1.00 96.69 191 MET A O 1
ATOM 1447 N N . LEU A 1 192 ? 0.261 -5.382 -22.239 1.00 96.62 192 LEU A N 1
ATOM 1448 C CA . LEU A 1 192 ? 0.887 -6.616 -21.782 1.00 96.62 192 LEU A CA 1
ATOM 1449 C C . LEU A 1 192 ? -0.042 -7.391 -20.852 1.00 96.62 192 LEU A C 1
ATOM 1451 O O . LEU A 1 192 ? -0.873 -6.828 -20.143 1.00 96.62 192 LEU A O 1
ATOM 1455 N N . SER A 1 193 ? 0.148 -8.708 -20.809 1.00 96.31 193 SER A N 1
ATOM 1456 C CA . SER A 1 193 ? -0.514 -9.518 -19.792 1.00 96.31 193 SER A CA 1
ATOM 1457 C C . SER A 1 193 ? 0.071 -9.224 -18.409 1.00 96.31 193 SER A C 1
ATOM 1459 O O . SER A 1 193 ? 1.286 -9.050 -18.266 1.00 96.31 193 SER A O 1
ATOM 1461 N N . THR A 1 194 ? -0.770 -9.277 -17.375 1.00 95.31 194 THR A N 1
ATOM 1462 C CA . THR A 1 194 ? -0.350 -9.207 -15.967 1.00 95.31 194 THR A CA 1
ATOM 1463 C C . THR A 1 194 ? 0.795 -10.182 -15.679 1.00 95.31 194 THR A C 1
ATOM 1465 O O . THR A 1 194 ? 1.763 -9.841 -15.002 1.00 95.31 194 THR A O 1
ATOM 1468 N N . GLN A 1 195 ? 0.726 -11.387 -16.259 1.00 93.38 195 GLN A N 1
ATOM 1469 C CA . GLN A 1 195 ? 1.744 -12.420 -16.093 1.00 93.38 195 GLN A CA 1
ATOM 1470 C C . GLN A 1 195 ? 3.117 -11.966 -16.607 1.00 93.38 195 GLN A C 1
ATOM 1472 O O . GLN A 1 195 ? 4.129 -12.194 -15.947 1.00 93.38 195 GLN A O 1
ATOM 1477 N N . SER A 1 196 ? 3.160 -11.323 -17.777 1.00 94.62 196 SER A N 1
ATOM 1478 C CA . SER A 1 196 ? 4.397 -10.821 -18.388 1.00 94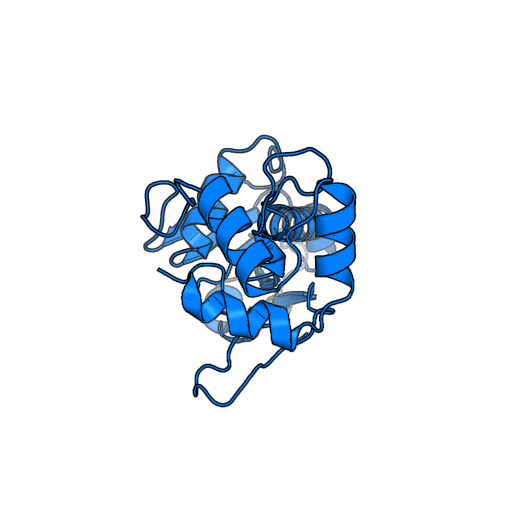.62 196 SER A CA 1
ATOM 1479 C C . SER A 1 196 ? 5.068 -9.758 -17.516 1.00 94.62 196 SER A C 1
ATOM 1481 O O . SER A 1 196 ? 6.286 -9.797 -17.332 1.00 94.62 196 SER A O 1
ATOM 1483 N N . VAL A 1 197 ? 4.274 -8.846 -16.947 1.00 94.75 197 VAL A N 1
ATOM 1484 C CA . VAL A 1 197 ? 4.767 -7.761 -16.086 1.00 94.75 197 VAL A CA 1
ATOM 1485 C C . VAL A 1 197 ? 5.330 -8.322 -14.780 1.00 94.75 197 VAL A C 1
ATOM 1487 O O . VAL A 1 197 ? 6.486 -8.084 -14.446 1.00 94.75 197 VAL A O 1
ATOM 1490 N N . ILE A 1 198 ? 4.557 -9.143 -14.074 1.00 94.12 198 ILE A N 1
ATOM 1491 C CA . ILE A 1 198 ? 4.956 -9.667 -12.761 1.00 94.12 198 ILE A CA 1
ATOM 1492 C C . ILE A 1 198 ? 6.101 -10.691 -12.864 1.00 94.12 198 ILE A C 1
ATOM 1494 O O . ILE A 1 198 ? 6.972 -10.723 -11.999 1.00 94.12 198 ILE A O 1
ATOM 1498 N N . ASN A 1 199 ? 6.175 -11.498 -13.931 1.00 92.31 199 ASN A N 1
ATOM 1499 C CA . ASN A 1 199 ? 7.340 -12.368 -14.153 1.00 92.31 199 ASN A CA 1
ATOM 1500 C C . ASN A 1 199 ? 8.634 -11.548 -14.292 1.00 92.31 199 ASN A C 1
ATOM 1502 O O . ASN A 1 199 ? 9.697 -11.980 -13.837 1.00 92.31 199 ASN A O 1
ATOM 1506 N N . SER A 1 200 ? 8.538 -10.367 -14.903 1.00 92.12 200 SER A N 1
ATOM 1507 C CA . SER A 1 200 ? 9.668 -9.460 -15.106 1.00 92.12 200 SER A CA 1
ATOM 1508 C C . SER A 1 200 ? 10.138 -8.802 -13.806 1.00 92.12 200 SER A C 1
ATOM 1510 O O . SER A 1 200 ? 11.337 -8.575 -13.654 1.00 92.12 200 SER A O 1
ATOM 1512 N N . ASP A 1 201 ? 9.248 -8.591 -12.828 1.00 90.00 201 ASP A N 1
ATOM 1513 C CA . ASP A 1 201 ? 9.612 -8.029 -11.517 1.00 90.00 201 ASP A CA 1
ATOM 1514 C C . ASP A 1 201 ? 10.679 -8.864 -10.788 1.00 90.00 201 ASP A C 1
ATOM 1516 O O . ASP A 1 201 ? 11.536 -8.301 -10.110 1.00 90.00 201 ASP A O 1
ATOM 1520 N N . SER A 1 202 ? 10.710 -10.191 -10.982 1.00 80.25 202 SER A N 1
ATOM 1521 C CA . SER A 1 202 ? 11.725 -11.082 -10.379 1.00 80.25 202 SER A CA 1
ATOM 1522 C C . SER A 1 202 ? 13.177 -10.705 -10.705 1.00 80.25 202 SER A C 1
ATOM 1524 O O . SER A 1 202 ? 14.097 -11.124 -10.006 1.00 80.25 202 SER A O 1
ATOM 1526 N N . LYS A 1 203 ? 13.403 -9.941 -11.781 1.00 78.50 203 LYS A N 1
ATOM 1527 C CA . LYS A 1 203 ? 14.734 -9.498 -12.216 1.00 78.50 203 LYS A CA 1
ATOM 1528 C C . LYS A 1 203 ? 15.200 -8.212 -11.537 1.00 78.50 203 LYS A C 1
ATOM 1530 O O . LYS A 1 203 ? 16.379 -7.886 -11.645 1.00 78.50 203 LYS A O 1
ATOM 1535 N N . PHE A 1 204 ? 14.297 -7.508 -10.858 1.00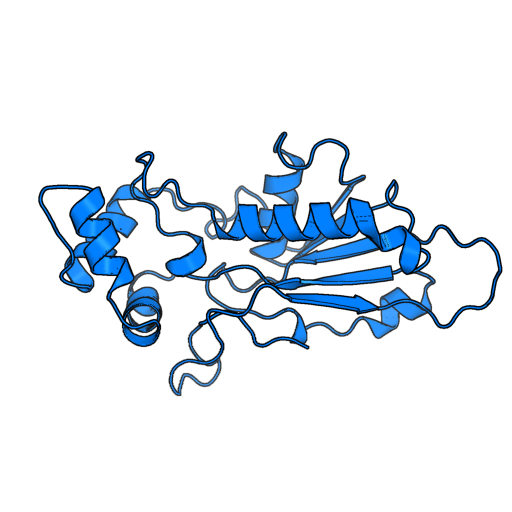 71.19 204 PHE A N 1
ATOM 1536 C CA . PHE A 1 204 ? 14.541 -6.187 -10.274 1.00 71.19 204 PHE A CA 1
ATOM 1537 C C . PHE A 1 204 ? 14.194 -6.106 -8.784 1.00 71.19 204 PHE A C 1
ATOM 1539 O O . PHE A 1 204 ? 14.405 -5.067 -8.165 1.00 71.19 204 PHE A O 1
ATOM 1546 N N . GLN A 1 205 ? 13.679 -7.189 -8.199 1.00 62.59 205 GLN A N 1
ATOM 1547 C CA . GLN A 1 205 ? 13.497 -7.308 -6.756 1.00 62.59 205 GLN A CA 1
ATOM 1548 C C . GLN A 1 205 ? 14.872 -7.410 -6.078 1.00 62.59 205 GLN A C 1
ATOM 1550 O O . GLN A 1 205 ? 15.615 -8.363 -6.319 1.00 62.59 205 GLN A O 1
ATOM 1555 N N . VAL A 1 206 ? 15.200 -6.405 -5.260 1.00 45.31 206 VAL A N 1
ATOM 1556 C CA . VAL A 1 206 ? 16.342 -6.396 -4.328 1.00 45.31 206 VAL A CA 1
ATOM 1557 C C . VAL A 1 206 ? 15.849 -6.744 -2.931 1.00 45.31 206 VAL A C 1
ATOM 1559 O O . VAL A 1 206 ? 14.810 -6.177 -2.520 1.00 45.31 206 VAL A O 1
#

Foldseek 3Di:
DAWAAWAQDPVNPAIGTDVPRFDKDKDAADDDDDQAQAAEEEEDEADLQRDDDLVVDDCVVVRVVGHMYMYGHFHGFCRQAQAQCDPVRVGRRRLVSVLVVLVCCLVCVVVRSHNQQRYEQEYEALSLQSSQVVVVDPSCPSRHDYYHRHHYHCPDPSNDDPCSNVVNVVLLVQLVLDDPDPVSSVVSVVPDDSRSNNVSSVVVRD